Protein AF-A0A376BBV7-F1 (afdb_monomer_lite)

Radius of gyration: 50.07 Å; chains: 1; bounding box: 106×71×135 Å

InterPro domains:
  IPR001202 WW domain [PF00397] (41-70)
  IPR001202 WW domain [PS01159] (4-28)
  IPR001202 WW domain [PS01159] (45-70)
  IPR001202 WW domain [PS50020] (1-30)
  IPR001202 WW domain [PS50020] (39-72)
  IPR001202 WW domain [SM00456] (1-30)
  IPR001202 WW domain [SM00456] (40-72)
  IPR001202 WW domain [cd00201] (4-30)
  IPR001202 WW domain [cd00201] (44-70)
  IPR002713 FF domain [PF01846] (122-173)
  IPR002713 FF domain [PF01846] (193-247)
  IPR002713 FF domain [PS51676] (189-250)
  IPR002713 FF domain [SM00441] (120-176)
  IPR002713 FF domain [SM00441] (189-250)
  IPR036020 WW domain superfamily [SSF51045] (4-30)
  IPR036020 WW domain superfamily [SSF51045] (38-71)
  IPR036517 FF domain superfamily [G3DSA:1.10.10.440] (120-176)
  IPR036517 FF domain superfamily [G3DSA:1.10.10.440] (177-263)
  IPR036517 FF domain superfamily [SSF81698] (122-175)
  IPR036517 FF domain superfamily [SSF81698] (184-254)

Sequence (350 aa):
MSVWKTATDGKRPYYYRTDTGETTWIKPVDLYLTEEEKLLLKHGWRIFTTKEGKVYYSNSKTNKSSWTIPNLDIATGHTRIEKKSQPIKATLDTNLQLKTNIQEFKNNSKLLNLEKNKSIDEAERLFMEMLKENDVDSTWSFKKIITDLSCSDPRYWVVDDDPLWKKAIFEKYLNTRTEDQLLEEHNAISKFKPAFIAMLESYGDNDKKKIKYYSSWRTVKRLIANEPIYKHSVVSEKIKRETFNEYIATLKSNHDTEMENKRERAIKELTNYLSKIIKDKGILDWKILESQYLFENNQRYLQNKNFSNLTKLDVLTLYLNLIEDENHSKLQKLNELKKKNFTQIGRAHV

Structure (mmCIF, N/CA/C/O backbone):
data_AF-A0A376BBV7-F1
#
_entry.id   AF-A0A376BBV7-F1
#
loop_
_atom_site.group_PDB
_atom_site.id
_atom_site.type_symbol
_atom_site.label_atom_id
_atom_site.label_alt_id
_atom_site.label_comp_id
_atom_site.label_asym_id
_atom_site.label_entity_id
_atom_site.label_seq_id
_atom_site.pdbx_PDB_ins_code
_atom_site.Cartn_x
_atom_site.Cartn_y
_atom_site.Cartn_z
_atom_site.occupancy
_atom_site.B_iso_or_equiv
_atom_site.auth_seq_id
_atom_site.auth_comp_id
_atom_site.auth_asym_id
_atom_site.auth_atom_id
_atom_site.pdbx_PDB_model_num
ATOM 1 N N . MET A 1 1 ? 52.848 -35.551 -61.092 1.00 45.72 1 MET A N 1
ATOM 2 C CA . MET A 1 1 ? 51.662 -35.873 -60.268 1.00 45.72 1 MET A CA 1
ATOM 3 C C . MET A 1 1 ? 52.176 -36.415 -58.946 1.00 45.72 1 MET A C 1
ATOM 5 O O . MET A 1 1 ? 52.967 -37.347 -58.987 1.00 45.72 1 MET A O 1
ATOM 9 N N . SER A 1 2 ? 51.846 -35.785 -57.813 1.00 53.72 2 SER A N 1
ATOM 10 C CA . SER A 1 2 ? 52.363 -36.207 -56.501 1.00 53.72 2 SER A CA 1
ATOM 11 C C . SER A 1 2 ? 51.860 -37.608 -56.150 1.00 53.72 2 SER A C 1
ATOM 13 O O . SER A 1 2 ? 50.657 -37.855 -56.133 1.00 53.72 2 SER A O 1
ATOM 15 N N . VAL A 1 3 ? 52.801 -38.519 -55.903 1.00 68.69 3 VAL A N 1
ATOM 16 C CA . VAL A 1 3 ? 52.555 -39.963 -55.740 1.00 68.69 3 VAL A CA 1
ATOM 17 C C . VAL A 1 3 ? 52.174 -40.333 -54.296 1.00 68.69 3 VAL A C 1
ATOM 19 O O . VAL A 1 3 ? 51.611 -41.398 -54.037 1.00 68.69 3 VAL A O 1
ATOM 22 N N . TRP A 1 4 ? 52.420 -39.421 -53.353 1.00 69.38 4 TRP A N 1
ATOM 23 C CA . TRP A 1 4 ? 52.099 -39.556 -51.935 1.00 69.38 4 TRP A CA 1
ATOM 24 C C . TRP A 1 4 ? 50.757 -38.901 -51.591 1.00 69.38 4 TRP A C 1
ATOM 26 O O . TRP A 1 4 ? 50.478 -37.784 -52.029 1.00 69.38 4 TRP A O 1
ATOM 36 N N . LYS A 1 5 ? 49.945 -39.568 -50.766 1.00 72.12 5 LYS A N 1
ATOM 37 C CA . LYS A 1 5 ? 48.656 -39.071 -50.258 1.00 72.12 5 LYS A CA 1
ATOM 38 C C . LYS A 1 5 ? 48.633 -39.057 -48.733 1.00 72.12 5 LYS A C 1
ATOM 40 O O . LYS A 1 5 ? 49.345 -39.823 -48.086 1.00 72.12 5 LYS A O 1
ATOM 45 N N . THR A 1 6 ? 47.816 -38.173 -48.164 1.00 76.12 6 THR A N 1
ATOM 46 C CA . THR A 1 6 ? 47.606 -38.077 -46.716 1.00 76.12 6 THR A CA 1
ATOM 47 C C . THR A 1 6 ? 46.388 -38.910 -46.312 1.00 76.12 6 THR A C 1
ATOM 49 O O . THR A 1 6 ? 45.343 -38.855 -46.959 1.00 76.12 6 THR A O 1
ATOM 52 N N . ALA A 1 7 ? 46.521 -39.699 -45.251 1.00 73.94 7 ALA A N 1
ATOM 53 C CA . ALA A 1 7 ? 45.422 -40.391 -44.586 1.00 73.94 7 ALA A CA 1
ATOM 54 C C . ALA A 1 7 ? 45.561 -40.207 -43.073 1.00 73.94 7 ALA A C 1
ATOM 56 O O . ALA A 1 7 ? 46.646 -39.923 -42.565 1.00 73.94 7 ALA A O 1
ATOM 57 N N . THR A 1 8 ? 44.461 -40.317 -42.336 1.00 72.69 8 THR A N 1
ATOM 58 C CA . THR A 1 8 ? 44.478 -40.174 -40.878 1.00 72.69 8 THR A CA 1
ATOM 59 C C . THR A 1 8 ? 44.126 -41.513 -40.253 1.00 72.69 8 THR A C 1
ATOM 61 O O . THR A 1 8 ? 43.132 -42.130 -40.627 1.00 72.69 8 THR A O 1
ATOM 64 N N . ASP A 1 9 ? 44.960 -41.980 -39.324 1.00 60.78 9 ASP A N 1
ATOM 65 C CA . ASP A 1 9 ? 44.625 -43.113 -38.465 1.00 60.78 9 ASP A CA 1
ATOM 66 C C . ASP A 1 9 ? 44.367 -42.553 -37.062 1.00 60.78 9 ASP A C 1
ATOM 68 O O . ASP A 1 9 ? 45.277 -42.118 -36.342 1.00 60.78 9 ASP A O 1
ATOM 72 N N . GLY A 1 10 ? 43.084 -42.379 -36.739 1.00 70.81 10 GLY A N 1
ATOM 73 C CA . GLY A 1 10 ? 42.624 -41.713 -35.520 1.00 70.81 10 GLY A CA 1
ATOM 74 C C . GLY A 1 10 ? 43.071 -40.248 -35.415 1.00 70.81 10 GLY A C 1
ATOM 75 O O . GLY A 1 10 ? 42.456 -39.356 -35.996 1.00 70.81 10 GLY A O 1
ATOM 76 N N . LYS A 1 11 ? 44.125 -39.980 -34.631 1.00 60.66 11 LYS A N 1
ATOM 77 C CA . LYS A 1 11 ? 44.626 -38.621 -34.324 1.00 60.66 11 LYS A CA 1
ATOM 78 C C . LYS A 1 11 ? 45.961 -38.271 -34.987 1.00 60.66 11 LYS A C 1
ATOM 80 O O . LYS A 1 11 ? 46.406 -37.131 -34.850 1.00 60.66 11 LYS A O 1
ATOM 85 N N . ARG A 1 12 ? 46.623 -39.209 -35.677 1.00 64.12 12 ARG A N 1
ATOM 86 C CA . ARG A 1 12 ? 47.931 -38.963 -36.303 1.00 64.12 12 ARG A CA 1
ATOM 87 C C . ARG A 1 12 ? 47.845 -39.166 -37.819 1.00 64.12 12 ARG A C 1
ATOM 89 O O . ARG A 1 12 ? 47.452 -40.246 -38.255 1.00 64.12 12 ARG A O 1
ATOM 96 N N . PRO A 1 13 ? 48.191 -38.153 -38.633 1.00 73.81 13 PRO A N 1
ATOM 97 C CA . PRO A 1 13 ? 48.241 -38.326 -40.076 1.00 73.81 13 PRO A CA 1
ATOM 98 C C . PRO A 1 13 ? 49.430 -39.214 -40.457 1.00 73.81 13 PRO A C 1
ATOM 100 O O . PRO A 1 13 ? 50.539 -39.026 -39.946 1.00 73.81 13 PRO A O 1
ATOM 103 N N . TYR A 1 14 ? 49.195 -40.158 -41.362 1.00 76.31 14 TYR A N 1
ATOM 104 C CA . TYR A 1 14 ? 50.226 -40.919 -42.055 1.00 76.31 14 TYR A CA 1
ATOM 105 C C . TYR A 1 14 ? 50.159 -40.642 -43.555 1.00 76.31 14 TYR A C 1
ATOM 107 O O . TYR A 1 14 ? 49.136 -40.232 -44.109 1.00 76.31 14 TYR A O 1
ATOM 115 N N . TYR A 1 15 ? 51.291 -40.831 -44.209 1.00 79.75 15 TYR A N 1
ATOM 116 C CA . TYR A 1 15 ? 51.478 -40.552 -45.618 1.00 79.75 15 TYR A CA 1
ATOM 117 C C . TYR A 1 15 ? 51.759 -41.866 -46.312 1.00 79.75 15 TYR A C 1
ATOM 119 O O . TYR A 1 15 ? 52.640 -42.606 -45.885 1.00 79.75 15 TYR A O 1
ATOM 127 N N . TYR A 1 16 ? 51.015 -42.179 -47.361 1.00 78.06 16 TYR A N 1
ATOM 128 C CA . TYR A 1 16 ? 51.203 -43.426 -48.090 1.00 78.06 16 TYR A CA 1
ATOM 129 C C . TYR A 1 16 ? 51.442 -43.157 -49.566 1.00 78.06 16 TYR A C 1
ATOM 131 O O . TYR A 1 16 ? 50.912 -42.198 -50.141 1.00 78.06 16 TYR A O 1
ATOM 139 N N . ARG A 1 17 ? 52.288 -43.987 -50.164 1.00 79.38 17 ARG A N 1
ATOM 140 C CA . ARG A 1 17 ? 52.650 -43.917 -51.570 1.00 79.38 17 ARG A CA 1
ATOM 141 C C . ARG A 1 17 ? 51.685 -44.773 -52.378 1.00 79.38 17 ARG A C 1
ATOM 143 O O . ARG A 1 17 ? 51.428 -45.923 -52.037 1.00 79.38 17 ARG A O 1
ATOM 150 N N . THR A 1 18 ? 51.109 -44.196 -53.426 1.00 71.81 18 THR A N 1
ATOM 151 C CA . THR A 1 18 ? 50.057 -44.854 -54.223 1.00 71.81 18 THR A CA 1
ATOM 152 C C . THR A 1 18 ? 50.581 -45.845 -55.263 1.00 71.81 18 THR A C 1
ATOM 154 O O . THR A 1 18 ? 49.802 -46.650 -55.760 1.00 71.81 18 THR A O 1
ATOM 157 N N . ASP A 1 19 ? 51.876 -45.814 -55.575 1.00 71.50 19 ASP A N 1
ATOM 158 C CA . ASP A 1 19 ? 52.557 -46.702 -56.527 1.00 71.50 19 ASP A CA 1
ATOM 159 C C . ASP A 1 19 ? 53.213 -47.916 -55.846 1.00 71.50 19 ASP A C 1
ATOM 161 O O . ASP A 1 19 ? 53.120 -49.023 -56.367 1.00 71.50 19 ASP A O 1
ATOM 165 N N . THR A 1 20 ? 53.855 -47.729 -54.687 1.00 74.25 20 THR A N 1
ATOM 166 C CA . THR A 1 20 ? 54.593 -48.788 -53.970 1.00 74.25 20 THR A CA 1
ATOM 167 C C . THR A 1 20 ? 53.867 -49.322 -52.735 1.00 74.25 20 THR A C 1
ATOM 169 O O . THR A 1 20 ? 54.276 -50.341 -52.186 1.00 74.25 20 THR A O 1
ATOM 172 N N . GLY A 1 21 ? 52.799 -48.658 -52.274 1.00 71.69 21 GLY A N 1
ATOM 173 C CA . GLY A 1 21 ? 52.077 -49.031 -51.050 1.00 71.69 21 GLY A CA 1
ATOM 174 C C . GLY A 1 21 ? 52.838 -48.735 -49.750 1.00 71.69 21 GLY A C 1
ATOM 175 O O . GLY A 1 21 ? 52.397 -49.132 -48.675 1.00 71.69 21 GLY A O 1
ATOM 176 N N . GLU A 1 22 ? 53.973 -48.036 -49.820 1.00 75.38 22 GLU A N 1
ATOM 177 C CA . GLU A 1 22 ? 54.787 -47.697 -48.652 1.00 75.38 22 GLU A CA 1
ATOM 178 C C . GLU A 1 22 ? 54.102 -46.639 -47.779 1.00 75.38 22 GLU A C 1
ATOM 180 O O . GLU A 1 22 ? 53.636 -45.612 -48.274 1.00 75.38 22 GLU A O 1
ATOM 185 N N . THR A 1 23 ? 54.082 -46.852 -46.461 1.00 75.69 23 THR A N 1
ATOM 186 C CA . THR A 1 23 ? 53.495 -45.918 -45.488 1.00 75.69 23 THR A CA 1
ATOM 187 C C . THR A 1 23 ? 54.574 -45.295 -44.610 1.00 75.69 23 THR A C 1
ATOM 189 O O . THR A 1 23 ? 55.389 -46.004 -44.021 1.00 75.69 23 THR A O 1
ATOM 192 N N . THR A 1 24 ? 54.559 -43.975 -44.461 1.00 68.75 24 THR A N 1
ATOM 193 C CA . THR A 1 24 ? 55.481 -43.224 -43.607 1.00 68.75 24 THR A CA 1
ATOM 194 C C . THR A 1 24 ? 54.726 -42.257 -42.700 1.00 68.75 24 THR A C 1
ATOM 196 O O . THR A 1 24 ? 53.737 -41.632 -43.074 1.00 68.75 24 THR A O 1
ATOM 199 N N . TRP A 1 25 ? 55.204 -42.111 -41.466 1.00 66.62 25 TRP A N 1
ATOM 200 C CA . TRP A 1 25 ? 54.620 -41.197 -40.473 1.00 66.62 25 TRP A CA 1
ATOM 201 C C . TRP A 1 25 ? 55.235 -39.788 -40.512 1.00 66.62 25 TRP A C 1
ATOM 203 O O . TRP A 1 25 ? 54.914 -38.940 -39.680 1.00 66.62 25 TRP A O 1
ATOM 213 N N . ILE A 1 26 ? 56.148 -39.543 -41.454 1.00 59.69 26 ILE A N 1
ATOM 214 C CA . ILE A 1 26 ? 56.875 -38.285 -41.654 1.00 59.69 26 ILE A CA 1
ATOM 215 C C . ILE A 1 26 ? 56.451 -37.752 -43.019 1.00 59.69 26 ILE A C 1
ATOM 217 O O . ILE A 1 26 ? 56.515 -38.507 -43.982 1.00 59.69 26 ILE A O 1
ATOM 221 N N . LYS A 1 27 ? 56.019 -36.484 -43.104 1.00 65.69 27 LYS A N 1
ATOM 222 C CA . LYS A 1 27 ? 55.533 -35.888 -44.361 1.00 65.69 27 LYS A CA 1
ATOM 223 C C . LYS A 1 27 ? 56.630 -35.995 -45.438 1.00 65.69 27 LYS A C 1
ATOM 225 O O . LYS A 1 27 ? 57.680 -35.373 -45.271 1.00 65.69 27 LYS A O 1
ATOM 230 N N . PRO A 1 28 ? 56.421 -36.785 -46.505 1.00 63.19 28 PRO A N 1
ATOM 231 C CA . PRO A 1 28 ? 57.424 -37.013 -47.532 1.00 63.19 28 PRO A CA 1
ATOM 232 C C . PRO A 1 28 ? 57.604 -35.772 -48.404 1.00 63.19 28 PRO A C 1
ATOM 234 O O . PRO A 1 28 ? 56.694 -34.953 -48.554 1.00 63.19 28 PRO A O 1
ATOM 237 N N . VAL A 1 29 ? 58.801 -35.647 -48.983 1.00 56.50 29 VAL A N 1
ATOM 238 C CA . VAL A 1 29 ? 59.275 -34.410 -49.619 1.00 56.50 29 VAL A CA 1
ATOM 239 C C . VAL A 1 29 ? 58.388 -33.967 -50.795 1.00 56.50 29 VAL A C 1
ATOM 241 O O . VAL A 1 29 ? 58.201 -32.775 -51.012 1.00 56.50 29 VAL A O 1
ATOM 244 N N . ASP A 1 30 ? 57.750 -34.916 -51.481 1.00 58.72 30 ASP A N 1
ATOM 245 C CA . ASP A 1 30 ? 56.884 -34.675 -52.647 1.00 58.72 30 ASP A CA 1
ATOM 246 C C . ASP A 1 30 ? 55.481 -34.128 -52.309 1.00 58.72 30 ASP A C 1
ATOM 248 O O . ASP A 1 30 ? 54.704 -33.795 -53.211 1.00 58.72 30 ASP A O 1
ATOM 252 N N . LEU A 1 31 ? 55.138 -34.050 -51.016 1.00 56.41 31 LEU A N 1
ATOM 253 C CA . LEU A 1 31 ? 53.939 -33.375 -50.501 1.00 56.41 31 LEU A CA 1
ATOM 254 C C . LEU A 1 31 ? 54.223 -31.944 -50.020 1.00 56.41 31 LEU A C 1
ATOM 256 O O . LEU A 1 31 ? 53.297 -31.259 -49.570 1.00 56.41 31 LEU A O 1
ATOM 260 N N . TYR A 1 32 ? 55.478 -31.488 -50.086 1.00 56.75 32 TYR A N 1
ATOM 261 C CA . TYR A 1 32 ? 55.796 -30.070 -49.962 1.00 56.75 32 TYR A CA 1
ATOM 262 C C . TYR A 1 32 ? 55.521 -29.391 -51.307 1.00 56.75 32 TYR A C 1
ATOM 264 O O . TYR A 1 32 ? 56.352 -29.404 -52.218 1.00 56.75 32 TYR A O 1
ATOM 272 N N . LEU A 1 33 ? 54.296 -28.892 -51.472 1.00 53.06 33 LEU A N 1
ATOM 273 C CA . LEU A 1 33 ? 53.805 -28.387 -52.755 1.00 53.06 33 LEU A CA 1
ATOM 274 C C . LEU A 1 33 ? 54.144 -26.899 -52.969 1.00 53.06 33 LEU A C 1
ATOM 276 O O . LEU A 1 33 ? 54.027 -26.409 -54.089 1.00 53.06 33 LEU A O 1
ATOM 280 N N . THR A 1 34 ? 54.603 -26.190 -51.935 1.00 58.03 34 THR A N 1
ATOM 281 C CA . THR A 1 34 ? 54.867 -24.742 -51.970 1.00 58.03 34 THR A CA 1
ATOM 282 C C . THR A 1 34 ? 56.355 -24.441 -52.187 1.00 58.03 34 THR A C 1
ATOM 284 O O . THR A 1 34 ? 57.222 -25.056 -51.561 1.00 58.03 34 THR A O 1
ATOM 287 N N . GLU A 1 35 ? 56.682 -23.470 -53.050 1.00 56.09 35 GLU A N 1
ATOM 288 C CA . GLU A 1 35 ? 58.071 -23.033 -53.320 1.00 56.09 35 GLU A CA 1
ATOM 289 C C . GLU A 1 35 ? 58.826 -22.633 -52.038 1.00 56.09 35 GLU A C 1
ATOM 291 O O . GLU A 1 35 ? 60.023 -22.883 -51.892 1.00 56.09 35 GLU A O 1
ATOM 296 N N . GLU A 1 36 ? 58.091 -22.116 -51.061 1.00 59.06 36 GLU A N 1
ATOM 297 C CA . GLU A 1 36 ? 58.560 -21.713 -49.736 1.00 59.06 36 GLU A CA 1
ATOM 298 C C . GLU A 1 36 ? 59.082 -22.893 -48.896 1.00 59.06 36 GLU A C 1
ATOM 300 O O . GLU A 1 36 ? 60.110 -22.782 -48.225 1.00 59.06 36 GLU A O 1
ATOM 305 N N . GLU A 1 37 ? 58.434 -24.061 -48.967 1.00 64.25 37 GLU A N 1
ATOM 306 C CA . GLU A 1 37 ? 58.842 -25.261 -48.222 1.00 64.25 37 GLU A CA 1
ATOM 307 C C . GLU A 1 37 ? 60.143 -25.857 -48.798 1.00 64.25 37 GLU A C 1
ATOM 309 O O . GLU A 1 37 ? 60.996 -26.345 -48.048 1.00 64.25 37 GLU A O 1
ATOM 314 N N . LYS A 1 38 ? 60.363 -25.722 -50.117 1.00 61.66 38 LYS A N 1
ATOM 315 C CA . LYS A 1 38 ? 61.644 -26.061 -50.769 1.00 61.66 38 LYS A CA 1
ATOM 316 C C . LYS A 1 38 ? 62.770 -25.120 -50.333 1.00 61.66 38 LYS A C 1
ATOM 318 O O . LYS A 1 38 ? 63.898 -25.563 -50.103 1.00 61.66 38 LYS A O 1
ATOM 323 N N . LEU A 1 39 ? 62.470 -23.830 -50.194 1.00 64.88 39 LEU A N 1
ATOM 324 C CA . LEU A 1 39 ? 63.414 -22.812 -49.729 1.00 64.88 39 LEU A CA 1
ATOM 325 C C . LEU A 1 39 ? 63.816 -23.016 -48.264 1.00 64.88 39 LEU A C 1
ATOM 327 O O . LEU A 1 39 ? 65.005 -22.970 -47.942 1.00 64.88 39 LEU A O 1
ATOM 331 N N . LEU A 1 40 ? 62.865 -23.345 -47.392 1.00 68.12 40 LEU A N 1
ATOM 332 C CA . LEU A 1 40 ? 63.141 -23.713 -45.999 1.00 68.12 40 LEU A CA 1
ATOM 333 C C . LEU A 1 40 ? 64.121 -24.890 -45.913 1.00 68.12 40 LEU A C 1
ATOM 335 O O . LEU A 1 40 ? 65.117 -24.811 -45.185 1.00 68.12 40 LEU A O 1
ATOM 339 N N . LEU A 1 41 ? 63.910 -25.930 -46.724 1.00 66.75 41 LEU A N 1
ATOM 340 C CA . LEU A 1 41 ? 64.801 -27.088 -46.773 1.00 66.75 41 LEU A CA 1
ATOM 341 C C . LEU A 1 41 ? 66.208 -26.713 -47.277 1.00 66.75 41 LEU A C 1
ATOM 343 O O . LEU A 1 41 ? 67.203 -27.155 -46.696 1.00 66.75 41 LEU A O 1
ATOM 347 N N . LYS A 1 42 ? 66.309 -25.831 -48.285 1.00 68.69 42 LYS A N 1
ATOM 348 C CA . LYS A 1 42 ? 67.586 -25.287 -48.794 1.00 68.69 42 LYS A CA 1
ATOM 349 C C . LYS A 1 42 ? 68.378 -24.558 -47.701 1.00 68.69 42 LYS A C 1
ATOM 351 O O . LYS A 1 42 ? 69.596 -24.722 -47.597 1.00 68.69 42 LYS A O 1
ATOM 356 N N . HIS A 1 43 ? 67.691 -23.809 -46.840 1.00 67.44 43 HIS A N 1
ATOM 357 C CA . HIS A 1 43 ? 68.293 -23.098 -45.708 1.00 67.44 43 HIS A CA 1
ATOM 358 C C . HIS A 1 43 ? 68.439 -23.953 -44.432 1.00 67.44 43 HIS A C 1
ATOM 360 O O . HIS A 1 43 ? 68.873 -23.447 -43.395 1.00 67.44 43 HIS A O 1
ATOM 366 N N . GLY A 1 44 ? 68.161 -25.261 -44.504 1.00 71.19 44 GLY A N 1
ATOM 367 C CA . GLY A 1 44 ? 68.369 -26.210 -43.406 1.00 71.19 44 GLY A CA 1
ATOM 368 C C . GLY A 1 44 ? 67.283 -26.194 -42.327 1.00 71.19 44 GLY A C 1
ATOM 369 O O . GLY A 1 44 ? 67.500 -26.738 -41.242 1.00 71.19 44 GLY A O 1
ATOM 370 N N . TRP A 1 45 ? 66.130 -25.587 -42.610 1.00 76.25 45 TRP A N 1
ATOM 371 C CA . TRP A 1 45 ? 64.957 -25.599 -41.742 1.00 76.25 45 TRP A CA 1
ATOM 372 C C . TRP A 1 45 ? 64.075 -26.810 -42.036 1.00 76.25 45 TRP A C 1
ATOM 374 O O . TRP A 1 45 ? 63.810 -27.152 -43.186 1.00 76.25 45 TRP A O 1
ATOM 384 N N . ARG A 1 46 ? 63.611 -27.459 -40.970 1.00 72.94 46 ARG A N 1
ATOM 385 C CA . ARG A 1 46 ? 62.708 -28.610 -41.007 1.00 72.94 46 ARG A CA 1
ATOM 386 C C . ARG A 1 46 ? 61.447 -28.301 -40.224 1.00 72.94 46 ARG A C 1
ATOM 388 O O . ARG A 1 46 ? 61.490 -27.605 -39.212 1.00 72.94 46 ARG A O 1
ATOM 395 N N . ILE A 1 47 ? 60.336 -28.842 -40.695 1.00 72.69 47 ILE A N 1
ATOM 396 C CA . ILE A 1 47 ? 59.013 -28.621 -40.124 1.00 72.69 47 ILE A CA 1
ATOM 397 C C . ILE A 1 47 ? 58.667 -29.823 -39.248 1.00 72.69 47 ILE A C 1
ATOM 399 O O . ILE A 1 47 ? 58.694 -30.960 -39.716 1.00 72.69 47 ILE A O 1
ATOM 403 N N . PHE A 1 48 ? 58.337 -29.571 -37.987 1.00 68.38 48 PHE A N 1
ATOM 404 C CA . PHE A 1 48 ? 57.939 -30.585 -37.019 1.00 68.38 48 PHE A CA 1
ATOM 405 C C . PHE A 1 48 ? 56.561 -30.256 -36.455 1.00 68.38 48 PHE A C 1
ATOM 407 O O . PHE A 1 48 ? 56.210 -29.094 -36.277 1.00 68.38 48 PHE A O 1
ATOM 414 N N . THR A 1 49 ? 55.775 -31.282 -36.145 1.00 66.44 49 THR A N 1
ATOM 415 C CA . THR A 1 49 ? 54.447 -31.124 -35.541 1.00 66.44 49 THR A CA 1
ATOM 416 C C . THR A 1 49 ? 54.462 -31.736 -34.147 1.00 66.44 49 THR A C 1
ATOM 418 O O . THR A 1 49 ? 54.868 -32.887 -33.976 1.00 66.44 49 THR A O 1
ATOM 421 N N . THR A 1 50 ? 54.050 -30.973 -33.135 1.00 69.50 50 THR A N 1
ATOM 422 C CA . THR A 1 50 ? 53.944 -31.468 -31.757 1.00 69.50 50 THR A CA 1
ATOM 423 C C . THR A 1 50 ? 52.724 -32.368 -31.566 1.00 69.50 50 THR A C 1
ATOM 425 O O . THR A 1 50 ? 51.818 -32.414 -32.397 1.00 69.50 50 THR A O 1
ATOM 428 N N . LYS A 1 51 ? 52.667 -33.062 -30.420 1.00 55.38 51 LYS A N 1
ATOM 429 C CA . LYS A 1 51 ? 51.532 -33.915 -30.019 1.00 55.38 51 LYS A CA 1
ATOM 430 C C . LYS A 1 51 ? 50.190 -33.159 -29.933 1.00 55.38 51 LYS A C 1
ATOM 432 O O . LYS A 1 51 ? 49.148 -33.798 -29.969 1.00 55.38 51 LYS A O 1
ATOM 437 N N . GLU A 1 52 ? 50.218 -31.825 -29.856 1.00 50.41 52 GLU A N 1
ATOM 438 C CA . GLU A 1 52 ? 49.038 -30.942 -29.845 1.00 50.41 52 GLU A CA 1
ATOM 439 C C . GLU A 1 52 ? 48.637 -30.424 -31.241 1.00 50.41 52 GLU A C 1
ATOM 441 O O . GLU A 1 52 ? 47.749 -29.584 -31.352 1.00 50.41 52 GLU A O 1
ATOM 446 N N . GLY A 1 53 ? 49.303 -30.865 -32.314 1.00 57.97 53 GLY A N 1
ATOM 447 C CA . GLY A 1 53 ? 49.017 -30.411 -33.681 1.00 57.97 53 GLY A CA 1
ATOM 448 C C . GLY A 1 53 ? 49.616 -29.047 -34.045 1.00 57.97 53 GLY A C 1
ATOM 449 O O . GLY A 1 53 ? 49.387 -28.559 -35.149 1.00 57.97 53 GLY A O 1
ATOM 450 N N . LYS A 1 54 ? 50.414 -28.431 -33.161 1.00 60.91 54 LYS A N 1
ATOM 451 C CA . LYS A 1 54 ? 51.117 -27.171 -33.449 1.00 60.91 54 LYS A CA 1
ATOM 452 C C . LYS A 1 54 ? 52.401 -27.448 -34.226 1.00 60.91 54 LYS A C 1
ATOM 454 O O . LYS A 1 54 ? 53.189 -28.320 -33.854 1.00 60.91 54 LYS A O 1
ATOM 459 N N . VAL A 1 55 ? 52.611 -26.697 -35.299 1.00 68.50 55 VAL A N 1
ATOM 460 C CA . VAL A 1 55 ? 53.780 -26.825 -36.171 1.00 68.50 55 VAL A CA 1
ATOM 461 C C . VAL A 1 55 ? 54.879 -25.873 -35.700 1.00 68.50 55 VAL A C 1
ATOM 463 O O . VAL A 1 55 ? 54.606 -24.712 -35.411 1.00 68.50 55 VAL A O 1
ATOM 466 N N . TYR A 1 56 ? 56.116 -26.358 -35.619 1.00 72.19 56 TYR A N 1
ATOM 467 C CA . TYR A 1 56 ? 57.300 -25.550 -35.345 1.00 72.19 56 TYR A CA 1
ATOM 468 C C . TYR A 1 56 ? 58.409 -25.856 -36.349 1.00 72.19 56 TYR A C 1
ATOM 470 O O . TYR A 1 56 ? 58.554 -26.976 -36.844 1.00 72.19 56 TYR A O 1
ATOM 478 N N . TYR A 1 57 ? 59.206 -24.840 -36.643 1.00 78.44 57 TYR A N 1
ATOM 479 C CA . TYR A 1 57 ? 60.315 -24.883 -37.582 1.00 78.44 57 TYR A CA 1
ATOM 480 C C . TYR A 1 57 ? 61.606 -25.015 -36.783 1.00 78.44 57 TYR A C 1
ATOM 482 O O . TYR A 1 57 ? 61.881 -24.206 -35.899 1.00 78.44 57 TYR A O 1
ATOM 490 N N . SER A 1 58 ? 62.417 -26.027 -37.066 1.00 75.31 58 SER A N 1
ATOM 491 C CA . SER A 1 58 ? 63.716 -26.214 -36.420 1.00 75.31 58 SER A CA 1
ATOM 492 C C . SER A 1 58 ? 64.821 -26.251 -37.463 1.00 75.31 58 SER A C 1
ATOM 494 O O . SER A 1 58 ? 64.753 -26.996 -38.440 1.00 75.31 58 SER A O 1
ATOM 496 N N . ASN A 1 59 ? 65.838 -25.418 -37.265 1.00 78.94 59 ASN A N 1
ATOM 497 C CA . ASN A 1 59 ? 67.009 -25.369 -38.121 1.00 78.94 59 ASN A CA 1
ATOM 498 C C . ASN A 1 59 ? 68.066 -26.341 -37.605 1.00 78.94 59 ASN A C 1
ATOM 500 O O . ASN A 1 59 ? 68.645 -26.122 -36.540 1.00 78.94 59 ASN A O 1
ATOM 504 N N . SER A 1 60 ? 68.368 -27.380 -38.381 1.00 69.38 60 SER A N 1
ATOM 505 C CA . SER A 1 60 ? 69.371 -28.376 -37.986 1.00 69.38 60 SER A CA 1
ATOM 506 C C . SER A 1 60 ? 70.809 -27.845 -38.038 1.00 69.38 60 SER A C 1
ATOM 508 O O . SER A 1 60 ? 71.689 -28.451 -37.441 1.00 69.38 60 SER A O 1
ATOM 510 N N . LYS A 1 61 ? 71.069 -26.723 -38.726 1.00 68.38 61 LYS A N 1
ATOM 511 C CA . LYS A 1 61 ? 72.401 -26.093 -38.788 1.00 68.38 61 LYS A CA 1
ATOM 512 C C . LYS A 1 61 ? 72.662 -25.147 -37.619 1.00 68.38 61 LYS A C 1
ATOM 514 O O . LYS A 1 61 ? 73.801 -25.015 -37.194 1.00 68.38 61 LYS A O 1
ATOM 519 N N . THR A 1 62 ? 71.629 -24.471 -37.113 1.00 71.44 62 THR A N 1
ATOM 520 C CA . THR A 1 62 ? 71.777 -23.473 -36.036 1.00 71.44 62 THR A CA 1
ATOM 521 C C . THR A 1 62 ? 71.222 -23.934 -34.688 1.00 71.44 62 THR A C 1
ATOM 523 O O . THR A 1 62 ? 71.337 -23.196 -33.715 1.00 71.44 62 THR A O 1
ATOM 526 N N . ASN A 1 63 ? 70.620 -25.131 -34.616 1.00 73.94 63 ASN A N 1
ATOM 527 C CA . ASN A 1 63 ? 69.902 -25.657 -33.445 1.00 73.94 63 ASN A CA 1
ATOM 528 C C . ASN A 1 63 ? 68.848 -24.687 -32.874 1.00 73.94 63 ASN A C 1
ATOM 530 O O . ASN A 1 63 ? 68.488 -24.757 -31.701 1.00 73.94 63 ASN A O 1
ATOM 534 N N . LYS A 1 64 ? 68.326 -23.777 -33.704 1.00 73.94 64 LYS A N 1
ATOM 535 C CA . LYS A 1 64 ? 67.258 -22.849 -33.321 1.00 73.94 64 LYS A CA 1
ATOM 536 C C . LYS A 1 64 ? 65.899 -23.446 -33.670 1.00 73.94 64 LYS A C 1
ATOM 538 O O . LYS A 1 64 ? 65.730 -24.034 -34.739 1.00 73.94 64 LYS A O 1
ATOM 543 N N . SER A 1 65 ? 64.933 -23.283 -32.772 1.00 78.31 65 SER A N 1
ATOM 544 C CA . SER A 1 65 ? 63.524 -23.606 -33.006 1.00 78.31 65 SER A CA 1
ATOM 545 C C . SER A 1 65 ? 62.699 -22.319 -33.020 1.00 78.31 65 SER A C 1
ATOM 547 O O . SER A 1 65 ? 62.977 -21.391 -32.265 1.00 78.31 65 SER A O 1
ATOM 549 N N . SER A 1 66 ? 61.726 -22.241 -33.922 1.00 72.50 66 SER A N 1
ATOM 550 C CA . SER A 1 66 ? 60.832 -21.098 -34.088 1.00 72.50 66 SER A CA 1
ATOM 551 C C . SER A 1 66 ? 59.407 -21.585 -34.311 1.00 72.50 66 SER A C 1
ATOM 553 O O . SER A 1 66 ? 59.174 -22.535 -35.058 1.00 72.50 66 SER A O 1
ATOM 555 N N . TRP A 1 67 ? 58.448 -20.918 -33.676 1.00 71.06 67 TRP A N 1
ATOM 556 C CA . TRP A 1 67 ? 57.015 -21.173 -33.861 1.00 71.06 67 TRP A CA 1
ATOM 557 C C . TRP A 1 67 ? 56.423 -20.391 -35.040 1.00 71.06 67 TRP A C 1
ATOM 559 O O . TRP A 1 67 ? 55.277 -20.606 -35.416 1.00 71.06 67 TRP A O 1
ATOM 569 N N . THR A 1 68 ? 57.215 -19.505 -35.643 1.00 61.88 68 THR A N 1
ATOM 570 C CA . THR A 1 68 ? 56.887 -18.741 -36.849 1.00 61.88 68 THR A CA 1
ATOM 571 C C . THR A 1 68 ? 57.853 -19.110 -37.971 1.00 61.88 68 THR A C 1
ATOM 573 O O . THR A 1 68 ? 59.018 -19.426 -37.699 1.00 61.88 68 THR A O 1
ATOM 576 N N . ILE A 1 69 ? 57.378 -19.082 -39.223 1.00 60.59 69 ILE A N 1
ATOM 577 C CA . ILE A 1 69 ? 58.221 -19.308 -40.406 1.00 60.59 69 ILE A CA 1
ATOM 578 C C . ILE A 1 69 ? 59.370 -18.288 -40.360 1.00 60.59 69 ILE A C 1
ATOM 580 O O . ILE A 1 69 ? 59.105 -17.084 -40.365 1.00 60.59 69 ILE A O 1
ATOM 584 N N . PRO A 1 70 ? 60.635 -18.733 -40.270 1.00 66.44 70 PRO A N 1
ATOM 585 C CA . PRO A 1 70 ? 61.779 -17.834 -40.293 1.00 66.44 70 PRO A CA 1
ATOM 586 C C . PRO A 1 70 ? 61.794 -17.088 -41.623 1.00 66.44 70 PRO A C 1
ATOM 588 O O . PRO A 1 70 ? 61.751 -17.725 -42.674 1.00 66.44 70 PRO A O 1
ATOM 591 N N . ASN A 1 71 ? 61.846 -15.755 -41.569 1.00 56.00 71 ASN A N 1
ATOM 592 C CA . ASN A 1 71 ? 61.955 -14.924 -42.761 1.00 56.00 71 ASN A CA 1
ATOM 593 C C . ASN A 1 71 ? 63.323 -15.189 -43.402 1.00 56.00 71 ASN A C 1
ATOM 595 O O . ASN A 1 71 ? 64.357 -14.732 -42.918 1.00 56.00 71 ASN A O 1
ATOM 599 N N . LEU A 1 72 ? 63.328 -16.053 -44.408 1.00 58.53 72 LEU A N 1
ATOM 600 C CA . LEU A 1 72 ? 64.478 -16.316 -45.249 1.00 58.53 72 LEU A CA 1
ATOM 601 C C . LEU A 1 72 ? 64.315 -15.369 -46.424 1.00 58.53 72 LEU A C 1
ATOM 603 O O . LEU A 1 72 ? 63.329 -15.493 -47.143 1.00 58.53 72 LEU A O 1
ATOM 607 N N . ASP A 1 73 ? 65.234 -14.417 -46.580 1.00 50.56 73 ASP A N 1
ATOM 608 C CA . ASP A 1 73 ? 65.198 -13.447 -47.671 1.00 50.56 73 ASP A CA 1
ATOM 609 C C . ASP A 1 73 ? 65.267 -14.183 -49.013 1.00 50.56 73 ASP A C 1
ATOM 611 O O . ASP A 1 73 ? 66.333 -14.516 -49.536 1.00 50.56 73 ASP A O 1
ATOM 615 N N . ILE A 1 74 ? 64.098 -14.475 -49.571 1.00 43.38 74 ILE A N 1
ATOM 616 C CA . ILE A 1 74 ? 63.961 -14.911 -50.945 1.00 43.38 74 ILE A CA 1
ATOM 617 C C . ILE A 1 74 ? 64.042 -13.625 -51.752 1.00 43.38 74 ILE A C 1
ATOM 619 O O . ILE A 1 74 ? 63.157 -12.772 -51.689 1.00 43.38 74 ILE A O 1
ATOM 623 N N . ALA A 1 75 ? 65.124 -13.473 -52.507 1.00 42.62 75 ALA A N 1
ATOM 624 C CA . ALA A 1 75 ? 65.240 -12.454 -53.535 1.00 42.62 75 ALA A CA 1
ATOM 625 C C . ALA A 1 75 ? 64.255 -12.746 -54.687 1.00 42.62 75 ALA A C 1
ATOM 627 O O . ALA A 1 75 ? 64.663 -13.099 -55.785 1.00 42.62 75 ALA A O 1
ATOM 628 N N . THR A 1 76 ? 62.954 -12.610 -54.427 1.00 36.50 76 THR A N 1
ATOM 629 C CA . THR A 1 76 ? 61.877 -12.459 -55.412 1.00 36.50 76 THR A CA 1
ATOM 630 C C . THR A 1 76 ? 60.826 -11.514 -54.826 1.00 36.50 76 THR A C 1
ATOM 632 O O . THR A 1 76 ? 59.835 -11.922 -54.233 1.00 36.50 76 THR A O 1
ATOM 635 N N . GLY A 1 77 ? 61.128 -10.221 -54.942 1.00 44.12 77 GLY A N 1
ATOM 636 C CA . GLY A 1 77 ? 60.205 -9.096 -55.111 1.00 44.12 77 GLY A CA 1
ATOM 637 C C . GLY A 1 77 ? 58.779 -9.169 -54.563 1.00 44.12 77 GLY A C 1
ATOM 638 O O . GLY A 1 77 ? 57.863 -9.064 -55.362 1.00 44.12 77 GLY A O 1
ATOM 639 N N . HIS A 1 78 ? 58.583 -9.168 -53.241 1.00 33.16 78 HIS A N 1
ATOM 640 C CA . HIS A 1 78 ? 57.425 -8.507 -52.618 1.00 33.16 78 HIS A CA 1
ATOM 641 C C . HIS A 1 78 ? 57.812 -7.939 -51.245 1.00 33.16 78 HIS A C 1
ATOM 643 O O . HIS A 1 78 ? 57.871 -8.633 -50.235 1.00 33.16 78 HIS A O 1
ATOM 649 N N . THR A 1 79 ? 58.100 -6.640 -51.210 1.00 29.14 79 THR A N 1
ATOM 650 C CA . THR A 1 79 ? 58.385 -5.882 -49.989 1.00 29.14 79 THR A CA 1
ATOM 651 C C . THR A 1 79 ? 57.107 -5.652 -49.178 1.00 29.14 79 THR A C 1
ATOM 653 O O . THR A 1 79 ? 56.270 -4.838 -49.567 1.00 29.14 79 THR A O 1
ATOM 656 N N . ARG A 1 80 ? 56.990 -6.288 -48.007 1.00 33.59 80 ARG A N 1
ATOM 657 C CA . ARG A 1 80 ? 56.189 -5.783 -46.880 1.00 33.59 80 ARG A CA 1
ATOM 658 C C . ARG A 1 80 ? 57.156 -5.193 -45.857 1.00 33.59 80 ARG A C 1
ATOM 660 O O . ARG A 1 80 ? 57.812 -5.931 -45.133 1.00 33.59 80 ARG A O 1
ATOM 667 N N . ILE A 1 81 ? 57.259 -3.865 -45.821 1.00 33.38 81 ILE A N 1
ATOM 668 C CA . ILE A 1 81 ? 58.016 -3.137 -44.795 1.00 33.38 81 ILE A CA 1
ATOM 669 C C . ILE A 1 81 ? 57.008 -2.471 -43.855 1.00 33.38 81 ILE A C 1
ATOM 671 O O . ILE A 1 81 ? 56.397 -1.460 -44.197 1.00 33.38 81 ILE A O 1
ATOM 675 N N . GLU A 1 82 ? 56.849 -3.043 -42.661 1.00 28.80 82 GLU A N 1
ATOM 676 C CA . GLU A 1 82 ? 56.339 -2.337 -41.484 1.00 28.80 82 GLU A CA 1
ATOM 677 C C . GLU A 1 82 ? 57.516 -1.746 -40.691 1.00 28.80 82 GLU A C 1
ATOM 679 O O . GLU A 1 82 ? 58.585 -2.341 -40.565 1.00 28.80 82 GLU A O 1
ATOM 684 N N . LYS A 1 83 ? 57.299 -0.523 -40.204 1.00 32.84 83 LYS A N 1
ATOM 685 C CA . LYS A 1 83 ? 58.250 0.387 -39.551 1.00 32.84 83 LYS A CA 1
ATOM 686 C C . LYS A 1 83 ? 58.556 0.005 -38.095 1.00 32.84 83 LYS A C 1
ATOM 688 O O . LYS A 1 83 ? 57.659 -0.458 -37.397 1.00 32.84 83 LYS A O 1
ATOM 693 N N . LYS A 1 84 ? 59.745 0.406 -37.609 1.00 26.25 84 LYS A N 1
ATOM 694 C CA . LYS A 1 84 ? 60.010 1.088 -36.307 1.00 26.25 84 LYS A CA 1
ATOM 695 C C . LYS A 1 84 ? 61.492 1.545 -36.257 1.00 26.25 84 LYS A C 1
ATOM 697 O O . LYS A 1 84 ? 62.372 0.710 -36.391 1.00 26.25 84 LYS A O 1
ATOM 702 N N . SER A 1 85 ? 61.774 2.861 -36.360 1.00 30.30 85 SER A N 1
ATOM 703 C CA . SER A 1 85 ? 62.191 3.807 -35.277 1.00 30.30 85 SER A CA 1
ATOM 704 C C . SER A 1 85 ? 63.704 3.717 -34.937 1.00 30.30 85 SER A C 1
ATOM 706 O O . SER A 1 85 ? 64.143 2.616 -34.649 1.00 30.30 85 SER A O 1
ATOM 708 N N . GLN A 1 86 ? 64.587 4.733 -34.901 1.00 29.34 86 GLN A N 1
ATOM 709 C CA . GLN A 1 86 ? 64.559 6.204 -34.695 1.00 29.34 86 GLN A CA 1
ATOM 710 C C . GLN A 1 86 ? 65.869 6.854 -35.292 1.00 29.34 86 GLN A C 1
ATOM 712 O O . GLN A 1 86 ? 66.484 6.232 -36.152 1.00 29.34 86 GLN A O 1
ATOM 717 N N . PRO A 1 87 ? 66.363 8.043 -34.862 1.00 39.09 87 PRO A N 1
ATOM 718 C CA . PRO A 1 87 ? 66.207 9.367 -35.482 1.00 39.09 87 PRO A CA 1
ATOM 719 C C . PRO A 1 87 ? 67.527 9.950 -36.038 1.00 39.09 87 PRO A C 1
ATOM 721 O O . PRO A 1 87 ? 68.522 9.988 -35.320 1.00 39.09 87 PRO A O 1
ATOM 724 N N . ILE A 1 88 ? 67.565 10.513 -37.254 1.00 30.05 88 ILE A N 1
ATOM 725 C CA . ILE A 1 88 ? 68.728 11.319 -37.682 1.00 30.05 88 ILE A CA 1
ATOM 726 C C . ILE A 1 88 ? 68.276 12.552 -38.481 1.00 30.05 88 ILE A C 1
ATOM 728 O O . ILE A 1 88 ? 67.561 12.461 -39.471 1.00 30.05 88 ILE A O 1
ATOM 732 N N . LYS A 1 89 ? 68.691 13.693 -37.924 1.00 31.30 89 LYS A N 1
ATOM 733 C CA . LYS A 1 89 ? 68.638 15.109 -38.315 1.00 31.30 89 LYS A CA 1
ATOM 734 C C . LYS A 1 89 ? 68.328 15.419 -39.788 1.00 31.30 89 LYS A C 1
ATOM 736 O O . LYS A 1 89 ? 69.025 14.979 -40.693 1.00 31.30 89 LYS A O 1
ATOM 741 N N . ALA A 1 90 ? 67.338 16.290 -39.971 1.00 31.41 90 ALA A N 1
ATOM 742 C CA . ALA A 1 90 ? 67.033 16.953 -41.227 1.00 31.41 90 ALA A CA 1
ATOM 743 C C . ALA A 1 90 ? 68.130 17.963 -41.605 1.00 31.41 90 ALA A C 1
ATOM 745 O O . ALA A 1 90 ? 68.396 18.905 -40.859 1.00 31.41 90 ALA A O 1
ATOM 746 N N . THR A 1 91 ? 68.696 17.800 -42.795 1.00 31.00 91 THR A N 1
ATOM 747 C CA . THR A 1 91 ? 69.206 18.903 -43.614 1.00 31.00 91 THR A CA 1
ATOM 748 C C . THR A 1 91 ? 68.337 18.964 -44.863 1.00 31.00 91 THR A C 1
ATOM 750 O O . THR A 1 91 ? 68.176 17.970 -45.569 1.00 31.00 91 THR A O 1
ATOM 753 N N . LEU A 1 92 ? 67.695 20.116 -45.051 1.00 41.88 92 LEU A N 1
ATOM 754 C CA . LEU A 1 92 ? 66.899 20.464 -46.219 1.00 41.88 92 LEU A CA 1
ATOM 755 C C . LEU A 1 92 ? 67.812 20.548 -47.438 1.00 41.88 92 LEU A C 1
ATOM 757 O O . LEU A 1 92 ? 68.706 21.380 -47.427 1.00 41.88 92 LEU A O 1
ATOM 761 N N . ASP A 1 93 ? 67.502 19.793 -48.489 1.00 34.38 93 ASP A N 1
ATOM 762 C CA . ASP A 1 93 ? 67.833 20.199 -49.851 1.00 34.38 93 ASP A CA 1
ATOM 763 C C . ASP A 1 93 ? 66.589 20.064 -50.732 1.00 34.38 93 ASP A C 1
ATOM 765 O O . ASP A 1 93 ? 66.058 18.991 -51.023 1.00 34.38 93 ASP A O 1
ATOM 769 N N . THR A 1 94 ? 66.074 21.238 -51.066 1.00 38.16 94 THR A N 1
ATOM 770 C CA . THR A 1 94 ? 64.986 21.534 -51.987 1.00 38.16 94 THR A CA 1
ATOM 771 C C . THR A 1 94 ? 65.255 21.022 -53.401 1.00 38.16 94 THR A C 1
ATOM 773 O O . THR A 1 94 ? 66.348 21.220 -53.923 1.00 38.16 94 THR A O 1
ATOM 776 N N . ASN A 1 95 ? 64.178 20.535 -54.035 1.00 43.38 95 ASN A N 1
ATOM 777 C CA . ASN A 1 95 ? 63.842 20.591 -55.471 1.00 43.38 95 ASN A CA 1
ATOM 778 C C . ASN A 1 95 ? 63.621 19.238 -56.165 1.00 43.38 95 ASN A C 1
ATOM 780 O O . ASN A 1 95 ? 64.464 18.735 -56.898 1.00 43.38 95 ASN A O 1
ATOM 784 N N . LEU A 1 96 ? 62.384 18.742 -56.056 1.00 37.78 96 LEU A N 1
ATOM 785 C CA . LEU A 1 96 ? 61.736 17.927 -57.085 1.00 37.78 96 LEU A CA 1
ATOM 786 C C . LEU A 1 96 ? 60.320 18.469 -57.304 1.00 37.78 96 LEU A C 1
ATOM 788 O O . LEU A 1 96 ? 59.380 18.142 -56.582 1.00 37.78 96 LEU A O 1
ATOM 792 N N . GLN A 1 97 ? 60.171 19.333 -58.311 1.00 50.44 97 GLN A N 1
ATOM 793 C CA . GLN A 1 97 ? 58.866 19.676 -58.870 1.00 50.44 97 GLN A CA 1
ATOM 794 C C . GLN A 1 97 ? 58.334 18.474 -59.661 1.00 50.44 97 GLN A C 1
ATOM 796 O O . GLN A 1 97 ? 58.480 18.398 -60.876 1.00 50.44 97 GLN A O 1
ATOM 801 N N . LEU A 1 98 ? 57.676 17.542 -58.973 1.00 42.22 98 LEU A N 1
ATOM 802 C CA . LEU A 1 98 ? 56.726 16.625 -59.595 1.00 42.22 98 LEU A CA 1
ATOM 803 C C . LEU A 1 98 ? 55.335 17.246 -59.475 1.00 42.22 98 LEU A C 1
ATOM 805 O O . LEU A 1 98 ? 54.581 16.980 -58.541 1.00 42.22 98 LEU A O 1
ATOM 809 N N . LYS A 1 99 ? 54.999 18.100 -60.447 1.00 50.34 99 LYS A N 1
ATOM 810 C CA . LYS A 1 99 ? 53.604 18.415 -60.763 1.00 50.34 99 LYS A CA 1
ATOM 811 C C . LYS A 1 99 ? 52.942 17.120 -61.232 1.00 50.34 99 LYS A C 1
ATOM 813 O O . LYS A 1 99 ? 53.037 16.762 -62.400 1.00 50.34 99 LYS A O 1
ATOM 818 N N . THR A 1 100 ? 52.277 16.426 -60.319 1.00 37.62 100 THR A N 1
ATOM 819 C CA . THR A 1 100 ? 51.244 15.449 -60.664 1.00 37.62 100 THR A CA 1
ATOM 820 C C . THR A 1 100 ? 49.967 15.823 -59.928 1.00 37.62 100 THR A C 1
ATOM 822 O O . THR A 1 100 ? 49.956 16.234 -58.770 1.00 37.62 100 THR A O 1
ATOM 825 N N . ASN A 1 101 ?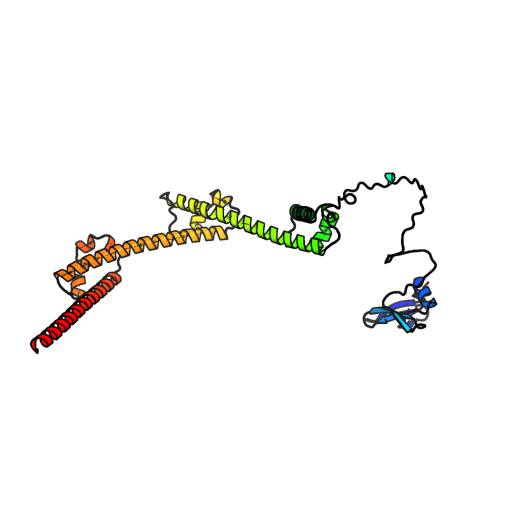 48.899 15.811 -60.702 1.00 49.22 101 ASN A N 1
ATOM 826 C CA . ASN A 1 101 ? 47.586 16.336 -60.413 1.00 49.22 101 ASN A CA 1
ATOM 827 C C . ASN A 1 101 ? 46.882 15.478 -59.339 1.00 49.22 101 ASN A C 1
ATOM 829 O O . ASN A 1 101 ? 46.319 14.438 -59.650 1.00 49.22 101 ASN A O 1
ATOM 833 N N . ILE A 1 102 ? 46.904 15.893 -58.067 1.00 51.06 102 ILE A N 1
ATOM 834 C CA . ILE A 1 102 ? 46.217 15.183 -56.958 1.00 51.06 102 ILE A CA 1
ATOM 835 C C . ILE A 1 102 ? 44.689 15.439 -56.973 1.00 51.06 102 ILE A C 1
ATOM 837 O O . ILE A 1 102 ? 43.940 14.892 -56.167 1.00 51.06 102 ILE A O 1
ATOM 841 N N . GLN A 1 103 ? 44.174 16.261 -57.895 1.00 53.75 103 GLN A N 1
ATOM 842 C CA . GLN A 1 103 ? 42.746 16.598 -57.935 1.00 53.75 103 GLN A CA 1
ATOM 843 C C . GLN A 1 103 ? 41.856 15.505 -58.552 1.00 53.75 103 GLN A C 1
ATOM 845 O O . GLN A 1 103 ? 40.671 15.477 -58.236 1.00 53.75 103 GLN A O 1
ATOM 850 N N . GLU A 1 104 ? 42.402 14.571 -59.338 1.00 45.81 104 GLU A N 1
ATOM 851 C CA . GLU A 1 104 ? 41.630 13.451 -59.917 1.00 45.81 104 GLU A CA 1
ATOM 852 C C . GLU A 1 104 ? 41.348 12.302 -58.932 1.00 45.81 104 GLU A C 1
ATOM 854 O O . GLU A 1 104 ? 40.532 11.433 -59.219 1.00 45.81 104 GLU A O 1
ATOM 859 N N . PHE A 1 105 ? 41.956 12.318 -57.739 1.00 51.81 105 PHE A N 1
ATOM 860 C CA . PHE A 1 105 ? 41.799 11.267 -56.723 1.00 51.81 105 PHE A CA 1
ATOM 861 C C . PHE A 1 105 ? 41.250 11.788 -55.387 1.00 51.81 105 PHE A C 1
ATOM 863 O O . PHE A 1 105 ? 41.469 11.181 -54.337 1.00 51.81 105 PHE A O 1
ATOM 870 N N . LYS A 1 106 ? 40.517 12.909 -55.390 1.00 51.97 106 LYS A N 1
ATOM 871 C CA . LYS A 1 106 ? 39.734 13.310 -54.213 1.00 51.97 106 LYS A CA 1
ATOM 872 C C . LYS A 1 106 ? 38.496 12.422 -54.123 1.00 51.97 106 LYS A C 1
ATOM 874 O O . LYS A 1 106 ? 37.537 12.583 -54.868 1.00 51.97 106 LYS A O 1
ATOM 879 N N . ASN A 1 107 ? 38.543 11.451 -53.219 1.00 57.38 107 ASN A N 1
ATOM 880 C CA . ASN A 1 107 ? 37.390 10.626 -52.897 1.00 57.38 107 ASN A CA 1
ATOM 881 C C . ASN A 1 107 ? 36.445 11.422 -51.979 1.00 57.38 107 ASN A C 1
ATOM 883 O O . ASN A 1 107 ? 36.808 11.782 -50.862 1.00 57.38 107 ASN A O 1
ATOM 887 N N . ASN A 1 108 ? 35.230 11.698 -52.455 1.00 51.91 108 ASN A N 1
ATOM 888 C CA . ASN A 1 108 ? 34.234 12.536 -51.772 1.00 51.91 108 ASN A CA 1
ATOM 889 C C . ASN A 1 108 ? 33.357 11.746 -50.786 1.00 51.91 108 ASN A C 1
ATOM 891 O O . ASN A 1 108 ? 32.325 12.240 -50.330 1.00 51.91 108 ASN A O 1
ATOM 895 N N . SER A 1 109 ? 33.714 10.494 -50.499 1.00 55.91 109 SER A N 1
ATOM 896 C CA . SER A 1 109 ? 32.931 9.632 -49.619 1.00 55.91 109 SER A CA 1
ATOM 897 C C . SER A 1 109 ? 32.844 10.233 -48.216 1.00 55.91 109 SER A C 1
ATOM 899 O O . SER A 1 109 ? 33.865 10.522 -47.591 1.00 55.91 109 SER A O 1
ATOM 901 N N . LYS A 1 110 ? 31.618 10.359 -47.691 1.00 55.62 110 LYS A N 1
ATOM 902 C CA . LYS A 1 110 ? 31.332 10.859 -46.330 1.00 55.62 110 LYS A CA 1
ATOM 903 C C . LYS A 1 110 ? 32.075 10.092 -45.224 1.00 55.62 110 LYS A C 1
ATOM 905 O O . LYS A 1 110 ? 32.268 10.636 -44.150 1.00 55.62 110 LYS A O 1
ATOM 910 N N . LEU A 1 111 ? 32.502 8.858 -45.505 1.00 55.62 111 LEU A N 1
ATOM 911 C CA . LEU A 1 111 ? 33.305 8.013 -44.615 1.00 55.62 111 LEU A CA 1
ATOM 912 C C . LEU A 1 111 ? 34.783 8.437 -44.522 1.00 55.62 111 LEU A C 1
ATOM 914 O O . LEU A 1 111 ? 35.422 8.189 -43.509 1.00 55.62 111 LEU A O 1
ATOM 918 N N . LEU A 1 112 ? 35.338 9.054 -45.572 1.00 52.25 112 LEU A N 1
ATOM 919 C CA . LEU A 1 112 ? 36.755 9.441 -45.642 1.00 52.25 112 LEU A CA 1
ATOM 920 C C . LEU A 1 112 ? 36.986 10.911 -45.264 1.00 52.25 112 LEU A C 1
ATOM 922 O O . LEU A 1 112 ? 38.065 11.254 -44.791 1.00 52.25 112 LEU A O 1
ATOM 926 N N . ASN A 1 113 ? 35.962 11.756 -45.418 1.00 54.56 113 ASN A N 1
ATOM 927 C CA . ASN A 1 113 ? 35.984 13.175 -45.050 1.00 54.56 113 ASN A CA 1
ATOM 928 C C . ASN A 1 113 ? 35.256 13.433 -43.720 1.00 54.56 113 ASN A C 1
ATOM 930 O O . ASN A 1 113 ? 34.443 14.351 -43.618 1.00 54.56 113 ASN A O 1
ATOM 934 N N . LEU A 1 114 ? 35.509 12.608 -42.704 1.00 59.28 114 LEU A N 1
ATOM 935 C CA . LEU A 1 114 ? 35.074 12.906 -41.341 1.00 59.28 114 LEU A CA 1
ATOM 936 C C . LEU A 1 114 ? 36.043 13.929 -40.745 1.00 59.28 114 LEU A C 1
ATOM 938 O O . LEU A 1 114 ? 37.254 13.707 -40.720 1.00 59.28 114 LEU A O 1
ATOM 942 N N . GLU A 1 115 ? 35.521 15.065 -40.290 1.00 56.28 115 GLU A N 1
ATOM 943 C CA . GLU A 1 115 ? 36.290 16.041 -39.520 1.00 56.28 115 GLU A CA 1
ATOM 944 C C . GLU A 1 115 ? 36.732 15.392 -38.203 1.00 56.28 115 GLU A C 1
ATOM 946 O O . GLU A 1 115 ? 35.992 15.373 -37.223 1.00 56.28 115 GLU A O 1
ATOM 951 N N . LYS A 1 116 ? 37.953 14.849 -38.188 1.00 57.41 116 LYS A N 1
ATOM 952 C CA . LYS A 1 116 ? 38.574 14.155 -37.045 1.00 57.41 116 LYS A CA 1
ATOM 953 C C . LYS A 1 116 ? 38.807 15.037 -35.807 1.00 57.41 116 LYS A C 1
ATOM 955 O O . LYS A 1 116 ? 39.304 14.554 -34.802 1.00 57.41 116 LYS A O 1
ATOM 960 N N . ASN A 1 117 ? 38.466 16.326 -35.868 1.00 53.59 117 ASN A N 1
ATOM 961 C CA . ASN A 1 117 ? 38.783 17.322 -34.844 1.00 53.59 117 ASN A CA 1
ATOM 962 C C . ASN A 1 117 ? 37.523 17.848 -34.145 1.00 53.59 117 ASN A C 1
ATOM 964 O O . ASN A 1 117 ? 37.321 19.059 -34.061 1.00 53.59 117 ASN A O 1
ATOM 968 N N . LYS A 1 118 ? 36.664 16.952 -33.655 1.00 58.47 118 LYS A N 1
ATOM 969 C CA . LYS A 1 118 ? 35.638 17.322 -32.670 1.00 58.47 118 LYS A CA 1
ATOM 970 C C . LYS A 1 118 ? 36.115 16.904 -31.288 1.00 58.47 118 LYS A C 1
ATOM 972 O O . LYS A 1 118 ? 36.763 15.869 -31.147 1.00 58.47 118 LYS A O 1
ATOM 977 N N . SER A 1 119 ? 35.856 17.753 -30.292 1.00 72.00 119 SER A N 1
ATOM 978 C CA . SER A 1 119 ? 36.232 17.498 -28.896 1.00 72.00 119 SER A CA 1
ATOM 979 C C . SER A 1 119 ? 35.731 16.119 -28.453 1.00 72.00 119 SER A C 1
ATOM 981 O O . SER A 1 119 ? 34.663 15.692 -28.895 1.00 72.00 119 SER A O 1
ATOM 983 N N . ILE A 1 120 ? 36.470 15.445 -27.564 1.00 75.25 120 ILE A N 1
ATOM 984 C CA . ILE A 1 120 ? 36.117 14.115 -27.031 1.00 75.25 120 ILE A CA 1
ATOM 985 C C . ILE A 1 120 ? 34.658 14.109 -26.546 1.00 75.25 120 ILE A C 1
ATOM 987 O O . ILE A 1 120 ? 33.899 13.207 -26.889 1.00 75.25 120 ILE A O 1
ATOM 991 N N . ASP A 1 121 ? 34.234 15.180 -25.872 1.00 78.31 121 ASP A N 1
ATOM 992 C CA . ASP A 1 121 ? 32.878 15.341 -25.337 1.00 78.31 121 ASP A CA 1
ATOM 993 C C . ASP A 1 121 ? 31.793 15.468 -26.423 1.00 78.31 121 ASP A C 1
ATOM 995 O O . ASP A 1 121 ? 30.684 14.953 -26.279 1.00 78.31 121 ASP A O 1
ATOM 999 N N . GLU A 1 122 ? 32.080 16.149 -27.535 1.00 80.94 122 GLU A N 1
ATOM 1000 C CA . GLU A 1 122 ? 31.136 16.241 -28.658 1.00 80.94 122 GLU A CA 1
ATOM 1001 C C . GLU A 1 122 ? 30.994 14.895 -29.360 1.00 80.94 122 GLU A C 1
ATOM 1003 O O . GLU A 1 122 ? 29.903 14.512 -29.790 1.00 80.94 122 GLU A O 1
ATOM 1008 N N . ALA A 1 123 ? 32.095 14.157 -29.440 1.00 78.38 123 ALA A N 1
ATOM 1009 C CA . ALA A 1 123 ? 32.123 12.850 -30.051 1.00 78.38 123 ALA A CA 1
ATOM 1010 C C . ALA A 1 123 ? 31.429 11.788 -29.174 1.00 78.38 123 ALA A C 1
ATOM 1012 O O . ALA A 1 123 ? 30.728 10.928 -29.712 1.00 78.38 123 ALA A O 1
ATOM 1013 N N . GLU A 1 124 ? 31.503 11.909 -27.839 1.00 82.44 124 GLU A N 1
ATOM 1014 C CA . GLU A 1 124 ? 30.648 11.158 -26.906 1.00 82.44 124 GLU A CA 1
ATOM 1015 C C . GLU A 1 124 ? 29.168 11.401 -27.206 1.00 82.44 124 GLU A C 1
ATOM 1017 O O . GLU A 1 124 ? 28.401 10.450 -27.346 1.00 82.44 124 GLU A O 1
ATOM 1022 N N . ARG A 1 125 ? 28.751 12.665 -27.346 1.00 82.56 125 ARG A N 1
ATOM 1023 C CA . ARG A 1 125 ? 27.342 13.009 -27.595 1.00 82.56 125 ARG A CA 1
ATOM 1024 C C . ARG A 1 125 ? 26.833 12.461 -28.924 1.00 82.56 125 ARG A C 1
ATOM 1026 O O . ARG A 1 125 ? 25.751 11.884 -28.946 1.00 82.56 125 ARG A O 1
ATOM 1033 N N . LEU A 1 126 ? 27.612 12.593 -29.998 1.00 81.56 126 LEU A N 1
ATOM 1034 C CA . LEU A 1 126 ? 27.262 12.050 -31.316 1.00 81.56 126 LEU A CA 1
ATOM 1035 C C . LEU A 1 126 ? 27.171 10.519 -31.299 1.00 81.56 126 LEU A C 1
ATOM 1037 O O . LEU A 1 126 ? 26.282 9.951 -31.929 1.00 81.56 126 LEU A O 1
ATOM 1041 N N . PHE A 1 127 ? 28.056 9.848 -30.555 1.00 83.00 127 PHE A N 1
ATOM 1042 C CA . PHE A 1 127 ? 27.998 8.397 -30.383 1.00 83.00 127 PHE A CA 1
ATOM 1043 C C . PHE A 1 127 ? 26.768 7.972 -29.563 1.00 83.00 127 PHE A C 1
ATOM 1045 O O . PHE A 1 127 ? 26.071 7.041 -29.955 1.00 83.00 127 PHE A O 1
ATOM 1052 N N . MET A 1 128 ? 26.443 8.677 -28.474 1.00 84.94 128 MET A N 1
ATOM 1053 C CA . MET A 1 128 ? 25.232 8.435 -27.671 1.00 84.94 128 MET A CA 1
ATOM 1054 C C . MET A 1 128 ? 23.945 8.680 -28.480 1.00 84.94 128 MET A C 1
ATOM 1056 O O . MET A 1 128 ? 22.985 7.921 -28.363 1.00 84.94 128 MET A O 1
ATOM 1060 N N . GLU A 1 129 ? 23.919 9.718 -29.318 1.00 84.12 129 GLU A N 1
ATOM 1061 C CA . GLU A 1 129 ? 22.796 10.025 -30.212 1.00 84.12 129 GLU A CA 1
ATOM 1062 C C . GLU A 1 129 ? 22.623 8.941 -31.280 1.00 84.12 129 GLU A C 1
ATOM 1064 O O . GLU A 1 129 ? 21.518 8.440 -31.464 1.00 84.12 129 GLU A O 1
ATOM 1069 N N . MET A 1 130 ? 23.718 8.483 -31.889 1.00 83.88 130 MET A N 1
ATOM 1070 C CA . MET A 1 130 ? 23.708 7.344 -32.811 1.00 83.88 130 MET A CA 1
ATOM 1071 C C . MET A 1 130 ? 23.169 6.068 -32.137 1.00 83.88 130 MET A C 1
ATOM 1073 O O . MET A 1 130 ? 22.369 5.347 -32.735 1.00 83.88 130 MET A O 1
ATOM 1077 N N . LEU A 1 131 ? 23.571 5.773 -30.894 1.00 85.38 131 LEU A N 1
ATOM 1078 C CA . LEU A 1 131 ? 23.034 4.628 -30.143 1.00 85.38 131 LEU A CA 1
ATOM 1079 C C . LEU A 1 131 ? 21.530 4.775 -29.866 1.00 85.38 131 LEU A C 1
ATOM 1081 O O . LEU A 1 131 ? 20.800 3.783 -29.903 1.00 85.38 131 LEU A O 1
ATOM 1085 N N . LYS A 1 132 ? 21.062 6.005 -29.628 1.00 84.31 132 LYS A N 1
ATOM 1086 C CA . LYS A 1 132 ? 19.644 6.322 -29.436 1.00 84.31 132 LYS A CA 1
ATOM 1087 C C . LYS A 1 132 ? 18.828 6.178 -30.716 1.00 84.31 132 LYS A C 1
ATOM 1089 O O . LYS A 1 132 ? 17.752 5.599 -30.654 1.00 84.31 132 LYS A O 1
ATOM 1094 N N . GLU A 1 133 ? 19.326 6.664 -31.848 1.00 84.12 133 GLU A N 1
ATOM 1095 C CA . GLU A 1 133 ? 18.646 6.568 -33.149 1.00 84.12 133 GLU A CA 1
ATOM 1096 C C . GLU A 1 133 ? 18.508 5.117 -33.634 1.00 84.12 133 GLU A C 1
ATOM 1098 O O . GLU A 1 133 ? 17.526 4.779 -34.287 1.00 84.12 133 GLU A O 1
ATOM 1103 N N . ASN A 1 134 ? 19.466 4.253 -33.287 1.00 83.19 134 ASN A N 1
ATOM 1104 C CA . ASN A 1 134 ? 19.441 2.830 -33.636 1.00 83.19 134 ASN A CA 1
ATOM 1105 C C . ASN A 1 134 ? 18.752 1.944 -32.579 1.00 83.19 134 ASN A C 1
ATOM 1107 O O . ASN A 1 134 ? 18.832 0.720 -32.678 1.00 83.19 134 ASN A O 1
ATOM 1111 N N . ASP A 1 135 ? 18.109 2.540 -31.566 1.00 79.00 135 ASP A N 1
ATOM 1112 C CA . ASP A 1 135 ? 17.397 1.838 -30.488 1.00 79.00 135 ASP A CA 1
ATOM 1113 C C . ASP A 1 135 ? 18.209 0.706 -29.836 1.00 79.00 135 ASP A C 1
ATOM 1115 O O . ASP A 1 135 ? 17.704 -0.381 -29.541 1.00 79.00 135 ASP A O 1
ATOM 1119 N N . VAL A 1 136 ? 19.496 0.960 -29.589 1.00 80.56 136 VAL A N 1
ATOM 1120 C CA . VAL A 1 136 ? 20.367 -0.031 -28.954 1.00 80.56 136 VAL A CA 1
ATOM 1121 C C . VAL A 1 136 ? 19.906 -0.263 -27.511 1.00 80.56 136 VAL A C 1
ATOM 1123 O O . VAL A 1 136 ? 19.796 0.674 -26.718 1.00 80.56 136 VAL A O 1
ATOM 1126 N N . ASP A 1 137 ? 19.636 -1.520 -27.159 1.00 74.88 137 ASP A N 1
ATOM 1127 C CA . ASP A 1 137 ? 19.165 -1.924 -25.832 1.00 74.88 137 ASP A CA 1
ATOM 1128 C C . ASP A 1 137 ? 20.156 -2.870 -25.122 1.00 74.88 137 ASP A C 1
ATOM 1130 O O . ASP A 1 137 ? 21.234 -3.194 -25.629 1.00 74.88 137 ASP A O 1
ATOM 1134 N N . SER A 1 138 ? 19.788 -3.334 -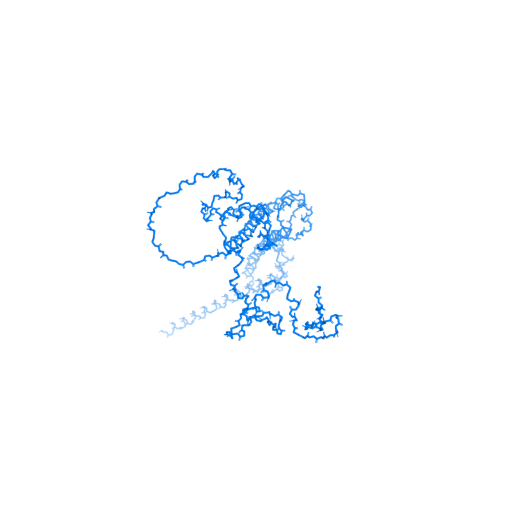23.925 1.00 76.75 138 SER A N 1
ATOM 1135 C CA . SER A 1 138 ? 20.594 -4.262 -23.122 1.00 76.75 138 SER A CA 1
ATOM 1136 C C . SER A 1 138 ? 20.728 -5.666 -23.727 1.00 76.75 138 SER A C 1
ATOM 1138 O O . SER A 1 138 ? 21.540 -6.462 -23.251 1.00 76.75 138 SER A O 1
ATOM 1140 N N . THR A 1 139 ? 19.967 -5.992 -24.776 1.00 79.38 139 THR A N 1
ATOM 1141 C CA . THR A 1 139 ? 20.099 -7.257 -25.512 1.00 79.38 139 THR A CA 1
ATOM 1142 C C . THR A 1 139 ? 21.250 -7.213 -26.521 1.00 79.38 139 THR A C 1
ATOM 1144 O O . THR A 1 139 ? 21.713 -8.260 -26.986 1.00 79.38 139 THR A O 1
ATOM 1147 N N . TRP A 1 140 ? 21.759 -6.020 -26.851 1.00 83.38 140 TRP A N 1
ATOM 1148 C CA . TRP A 1 140 ? 22.874 -5.858 -27.777 1.00 83.38 140 TRP A CA 1
ATOM 1149 C C . TRP A 1 140 ? 24.215 -6.077 -27.079 1.00 83.38 140 TRP A C 1
ATOM 1151 O O . TRP A 1 140 ? 24.564 -5.431 -26.095 1.00 83.38 140 TRP A O 1
ATOM 1161 N N . SER A 1 141 ? 25.027 -6.968 -27.650 1.00 84.31 141 SER A N 1
ATOM 1162 C CA . SER A 1 141 ? 26.432 -7.076 -27.260 1.00 84.31 141 SER A CA 1
ATOM 1163 C C . SER A 1 141 ? 27.258 -5.981 -27.933 1.00 84.31 141 SER A C 1
ATOM 1165 O O . SER A 1 141 ? 27.009 -5.622 -29.084 1.00 84.31 141 SER A O 1
ATOM 1167 N N . PHE A 1 142 ? 28.320 -5.521 -27.269 1.00 83.31 142 PHE A N 1
ATOM 1168 C CA . PHE A 1 142 ? 29.253 -4.554 -27.858 1.00 83.31 142 PHE A CA 1
ATOM 1169 C C . PHE A 1 142 ? 29.814 -5.021 -29.217 1.00 83.31 142 PHE A C 1
ATOM 1171 O O . PHE A 1 142 ? 30.001 -4.232 -30.136 1.00 83.31 142 PHE A O 1
ATOM 1178 N N . LYS A 1 143 ? 29.999 -6.335 -29.398 1.00 83.88 143 LYS A N 1
ATOM 1179 C CA . LYS A 1 143 ? 30.420 -6.928 -30.676 1.00 83.88 143 LYS A CA 1
ATOM 1180 C C . LYS A 1 143 ? 29.362 -6.786 -31.777 1.00 83.88 143 LYS A C 1
ATOM 1182 O O . LYS A 1 143 ? 29.717 -6.558 -32.933 1.00 83.88 143 LYS A O 1
ATOM 1187 N N . LYS A 1 144 ? 28.080 -6.911 -31.424 1.00 83.75 144 LYS A N 1
ATOM 1188 C CA . LYS A 1 144 ? 26.961 -6.691 -32.348 1.00 83.75 144 LYS A CA 1
ATOM 1189 C C . LYS A 1 144 ? 26.912 -5.229 -32.790 1.00 83.75 144 LYS A C 1
ATOM 1191 O O . LYS A 1 144 ? 26.807 -4.972 -33.977 1.00 83.75 144 LYS A O 1
ATOM 1196 N N . ILE A 1 145 ? 27.147 -4.294 -31.868 1.00 80.75 145 ILE A N 1
ATOM 1197 C CA . ILE A 1 145 ? 27.262 -2.859 -32.177 1.00 80.75 145 ILE A CA 1
ATOM 1198 C C . ILE A 1 145 ? 28.405 -2.601 -33.155 1.00 80.75 145 ILE A C 1
ATOM 1200 O O . ILE A 1 145 ? 28.213 -1.910 -34.146 1.00 80.75 145 ILE A O 1
ATOM 1204 N N . ILE A 1 146 ? 29.580 -3.197 -32.929 1.00 80.56 146 ILE A N 1
ATOM 1205 C CA . ILE A 1 146 ? 30.701 -3.078 -33.872 1.00 80.56 146 ILE A CA 1
ATOM 1206 C C . ILE A 1 146 ? 30.309 -3.619 -35.251 1.00 80.56 146 ILE A C 1
ATOM 1208 O O . ILE A 1 146 ? 30.645 -3.010 -36.254 1.00 80.56 146 ILE A O 1
ATOM 1212 N N . THR A 1 147 ? 29.607 -4.747 -35.323 1.00 80.19 147 THR A N 1
ATOM 1213 C CA . THR A 1 147 ? 29.275 -5.379 -36.610 1.00 80.19 147 THR A CA 1
ATOM 1214 C C . THR A 1 147 ? 28.210 -4.587 -37.371 1.00 80.19 147 THR A C 1
ATOM 1216 O O . THR A 1 147 ? 28.362 -4.350 -38.565 1.00 80.19 147 THR A O 1
ATOM 1219 N N . ASP A 1 148 ? 27.178 -4.125 -36.670 1.00 77.62 148 ASP A N 1
ATOM 1220 C CA . ASP A 1 148 ? 25.991 -3.537 -37.287 1.00 77.62 148 ASP A CA 1
ATOM 1221 C C . ASP A 1 148 ? 26.135 -2.014 -37.474 1.00 77.62 148 ASP A C 1
ATOM 1223 O O . ASP A 1 148 ? 25.728 -1.478 -38.506 1.00 77.62 148 ASP A O 1
ATOM 1227 N N . LEU A 1 149 ? 26.760 -1.297 -36.528 1.00 75.94 149 LEU A N 1
ATOM 1228 C CA . LEU A 1 149 ? 26.882 0.167 -36.585 1.00 75.94 149 LEU A CA 1
ATOM 1229 C C . LEU A 1 149 ? 28.143 0.647 -37.312 1.00 75.94 149 LEU A C 1
ATOM 1231 O O . LEU A 1 149 ? 28.114 1.742 -37.871 1.00 75.94 149 LEU A O 1
ATOM 1235 N N . SER A 1 150 ? 29.216 -0.152 -37.387 1.00 70.06 150 SER A N 1
ATOM 1236 C CA . SER A 1 150 ? 30.431 0.263 -38.118 1.00 70.06 150 SER A CA 1
ATOM 1237 C C . SER A 1 150 ? 30.203 0.427 -39.622 1.00 70.06 150 SER A C 1
ATOM 1239 O O . SER A 1 150 ? 30.882 1.233 -40.262 1.00 70.06 150 SER A O 1
ATOM 1241 N N . CYS A 1 151 ? 29.248 -0.322 -40.179 1.00 66.88 151 CYS A N 1
ATOM 1242 C CA . CYS A 1 151 ? 28.861 -0.245 -41.584 1.00 66.88 151 CYS A CA 1
ATOM 1243 C C . CYS A 1 151 ? 27.634 0.644 -41.825 1.00 66.88 151 CYS A C 1
ATOM 1245 O O . CYS A 1 151 ? 27.436 1.083 -42.957 1.00 66.88 151 CYS A O 1
ATOM 1247 N N . SER A 1 152 ? 26.821 0.903 -40.795 1.00 72.88 152 SER A N 1
ATOM 1248 C CA . SER A 1 152 ? 25.582 1.674 -40.940 1.00 72.88 152 SER A CA 1
ATOM 1249 C C . SER A 1 152 ? 25.799 3.179 -40.824 1.00 72.88 152 SER A C 1
ATOM 1251 O O . SER A 1 152 ? 25.239 3.922 -41.629 1.00 72.88 152 SER A O 1
ATOM 1253 N N . ASP A 1 153 ? 26.616 3.645 -39.869 1.00 72.94 153 ASP A N 1
ATOM 1254 C CA . ASP A 1 153 ? 26.736 5.080 -39.599 1.00 72.94 153 ASP A CA 1
ATOM 1255 C C . ASP A 1 153 ? 28.188 5.594 -39.692 1.00 72.94 153 ASP A C 1
ATOM 1257 O O . ASP A 1 153 ? 29.065 5.157 -38.937 1.00 72.94 153 ASP A O 1
ATOM 1261 N N . PRO A 1 154 ? 28.462 6.583 -40.569 1.00 72.31 154 PRO A N 1
ATOM 1262 C CA . PRO A 1 154 ? 29.720 7.326 -40.580 1.00 72.31 154 PRO A CA 1
ATOM 1263 C C . PRO A 1 154 ? 30.106 7.938 -39.222 1.00 72.31 154 PRO A C 1
ATOM 1265 O O . PRO A 1 154 ? 31.295 8.126 -38.961 1.00 72.31 154 PRO A O 1
ATOM 1268 N N . ARG A 1 155 ? 29.138 8.231 -38.341 1.00 72.00 155 ARG A N 1
ATOM 1269 C CA . ARG A 1 155 ? 29.368 8.801 -36.999 1.00 72.00 155 ARG A CA 1
ATOM 1270 C C . ARG A 1 155 ? 30.171 7.874 -36.078 1.00 72.00 155 ARG A C 1
ATOM 1272 O O . ARG A 1 155 ? 30.873 8.363 -35.196 1.00 72.00 155 ARG A O 1
ATOM 1279 N N . TYR A 1 156 ? 30.148 6.560 -36.315 1.00 72.69 156 TYR A N 1
ATOM 1280 C CA . TYR A 1 156 ? 30.921 5.571 -35.549 1.00 72.69 156 TYR A CA 1
ATOM 1281 C C . TYR A 1 156 ? 32.447 5.774 -35.650 1.00 72.69 156 TYR A C 1
ATOM 1283 O O . TYR A 1 156 ? 33.206 5.405 -34.745 1.00 72.69 156 TYR A O 1
ATOM 1291 N N . TRP A 1 157 ? 32.898 6.370 -36.756 1.00 75.06 157 TRP A N 1
ATOM 1292 C CA . TRP A 1 157 ? 34.307 6.590 -37.086 1.00 75.06 157 TRP A CA 1
ATOM 1293 C C . TRP A 1 157 ? 34.802 8.003 -36.739 1.00 75.06 157 TRP A C 1
ATOM 1295 O O . TRP A 1 157 ? 35.927 8.355 -37.079 1.00 75.06 157 TRP A O 1
ATOM 1305 N N . VAL A 1 158 ? 33.976 8.823 -36.073 1.00 70.25 158 VAL A N 1
ATOM 1306 C CA . VAL A 1 158 ? 34.347 10.187 -35.643 1.00 70.25 158 VAL A CA 1
ATOM 1307 C C . VAL A 1 158 ? 35.385 10.167 -34.518 1.00 70.25 158 VAL A C 1
ATOM 1309 O O . VAL A 1 158 ? 36.193 11.085 -34.430 1.00 70.25 158 VAL A O 1
ATOM 1312 N N . VAL A 1 159 ? 35.386 9.121 -33.687 1.00 63.41 159 VAL A N 1
ATOM 1313 C CA . VAL A 1 159 ? 36.397 8.912 -32.641 1.00 63.41 159 VAL A CA 1
ATOM 1314 C C . VAL A 1 159 ? 37.352 7.818 -33.073 1.00 63.41 159 VAL A C 1
ATOM 1316 O O . VAL A 1 159 ? 36.907 6.737 -33.489 1.00 63.41 159 VAL A O 1
ATOM 1319 N N . ASP A 1 160 ? 38.643 8.133 -32.958 1.00 63.53 160 ASP A N 1
ATOM 1320 C CA . ASP A 1 160 ? 39.768 7.252 -33.261 1.00 63.53 160 ASP A CA 1
ATOM 1321 C C . ASP A 1 160 ? 39.621 5.865 -32.606 1.00 63.53 160 ASP A C 1
ATOM 1323 O O . ASP A 1 160 ? 38.824 5.649 -31.688 1.00 63.53 160 ASP A O 1
ATOM 1327 N N . ASP A 1 161 ? 40.381 4.914 -33.151 1.00 61.44 161 ASP A N 1
ATOM 1328 C CA . ASP A 1 161 ? 40.358 3.460 -32.951 1.00 61.44 161 ASP A CA 1
ATOM 1329 C C . ASP A 1 161 ? 40.628 2.970 -31.504 1.00 61.44 161 ASP A C 1
ATOM 1331 O O . ASP A 1 161 ? 41.444 2.073 -31.301 1.00 61.44 161 ASP A O 1
ATOM 1335 N N . ASP A 1 162 ? 39.920 3.494 -30.498 1.00 78.50 162 ASP A N 1
ATOM 1336 C CA . ASP A 1 162 ? 39.937 3.043 -29.103 1.00 78.50 162 ASP A CA 1
ATOM 1337 C C . ASP A 1 162 ? 38.655 2.252 -28.761 1.00 78.50 162 ASP A C 1
ATOM 1339 O O . ASP A 1 162 ? 37.630 2.820 -28.357 1.00 78.50 162 ASP A O 1
ATOM 1343 N N . PRO A 1 163 ? 38.680 0.905 -28.858 1.00 80.06 163 PRO A N 1
ATOM 1344 C CA . PRO A 1 163 ? 37.543 0.059 -28.502 1.00 80.06 163 PRO A CA 1
ATOM 1345 C C . PRO A 1 163 ? 37.127 0.183 -27.034 1.00 80.06 163 PRO A C 1
ATOM 1347 O O . PRO A 1 163 ? 35.961 -0.039 -26.710 1.00 80.06 163 PRO A O 1
ATOM 1350 N N . LEU A 1 164 ? 38.068 0.521 -26.143 1.00 82.50 164 LEU A N 1
ATOM 1351 C CA . LEU A 1 164 ? 37.793 0.688 -24.716 1.00 82.50 164 LEU A CA 1
ATOM 1352 C C . LEU A 1 164 ? 36.914 1.912 -24.459 1.00 82.50 164 LEU A C 1
ATOM 1354 O O . LEU A 1 164 ? 35.946 1.800 -23.713 1.00 82.50 164 LEU A O 1
ATOM 1358 N N . TRP A 1 165 ? 37.210 3.043 -25.105 1.00 85.50 165 TRP A N 1
ATOM 1359 C CA . TRP A 1 165 ? 36.387 4.246 -24.994 1.00 85.50 165 TRP A CA 1
ATOM 1360 C C . TRP A 1 165 ? 34.981 3.985 -25.542 1.00 85.50 165 TRP A C 1
ATOM 1362 O O . TRP A 1 165 ? 34.000 4.218 -24.843 1.00 85.50 165 TRP A O 1
ATOM 1372 N N . LYS A 1 166 ? 34.865 3.367 -26.728 1.00 83.62 166 LYS A N 1
ATOM 1373 C CA . LYS A 1 166 ? 33.558 3.025 -27.327 1.00 83.62 166 LYS A CA 1
ATOM 1374 C C . LYS A 1 166 ? 32.737 2.108 -26.416 1.00 83.62 166 LYS A C 1
ATOM 1376 O O . LYS A 1 166 ? 31.527 2.289 -26.289 1.00 83.62 166 LYS A O 1
ATOM 1381 N N . LYS A 1 167 ? 33.388 1.146 -25.751 1.00 86.19 167 LYS A N 1
ATOM 1382 C CA . LYS A 1 167 ? 32.742 0.273 -24.763 1.00 86.19 167 LYS A CA 1
ATOM 1383 C C . LYS A 1 167 ? 32.304 1.050 -23.518 1.00 86.19 167 LYS A C 1
ATOM 1385 O O . LYS A 1 167 ? 31.179 0.856 -23.074 1.00 86.19 167 LYS A O 1
ATOM 1390 N N . ALA A 1 168 ? 33.145 1.937 -22.991 1.00 88.12 168 ALA A N 1
ATOM 1391 C CA . ALA A 1 168 ? 32.821 2.757 -21.825 1.00 88.12 168 ALA A CA 1
ATOM 1392 C C . ALA A 1 168 ? 31.638 3.701 -22.094 1.00 88.12 168 ALA A C 1
ATOM 1394 O O . ALA A 1 168 ? 30.740 3.809 -21.263 1.00 88.12 168 ALA A O 1
ATOM 1395 N N . ILE A 1 169 ? 31.586 4.334 -23.272 1.00 84.94 169 ILE A N 1
ATOM 1396 C CA . ILE A 1 169 ? 30.449 5.179 -23.662 1.00 84.94 169 ILE A CA 1
ATOM 1397 C C . ILE A 1 169 ? 29.197 4.346 -23.913 1.00 84.94 169 ILE A C 1
ATOM 1399 O O . ILE A 1 169 ? 28.113 4.772 -23.540 1.00 84.94 169 ILE A O 1
ATOM 1403 N N . PHE A 1 170 ? 29.320 3.142 -24.472 1.00 86.62 170 PHE A N 1
ATOM 1404 C CA . PHE A 1 170 ? 28.180 2.235 -24.588 1.00 86.62 170 PHE A CA 1
ATOM 1405 C C . PHE A 1 170 ? 27.626 1.810 -23.218 1.00 86.62 170 PHE A C 1
ATOM 1407 O O . PHE A 1 170 ? 26.418 1.830 -23.010 1.00 86.62 170 PHE A O 1
ATOM 1414 N N . GLU A 1 171 ? 28.485 1.475 -22.256 1.00 86.62 171 GLU A N 1
ATOM 1415 C CA . GLU A 1 171 ? 28.054 1.167 -20.886 1.00 86.62 171 GLU A CA 1
ATOM 1416 C C . GLU A 1 171 ? 27.424 2.393 -20.210 1.00 86.62 171 GLU A C 1
ATOM 1418 O O . GLU A 1 171 ? 26.371 2.279 -19.585 1.00 86.62 171 GLU A O 1
ATOM 1423 N N . LYS A 1 172 ? 28.004 3.585 -20.409 1.00 88.31 172 LYS A N 1
ATOM 1424 C CA . LYS A 1 172 ? 27.426 4.865 -19.975 1.00 88.31 172 LYS A CA 1
ATOM 1425 C C . LYS A 1 172 ? 26.052 5.092 -20.612 1.00 88.31 172 LYS A C 1
ATOM 1427 O O . LYS A 1 172 ? 25.131 5.462 -19.900 1.00 88.31 172 LYS A O 1
ATOM 1432 N N . TYR A 1 173 ? 25.889 4.812 -21.906 1.00 86.69 173 TYR A N 1
ATOM 1433 C CA . TYR A 1 173 ? 24.610 4.896 -22.616 1.00 86.69 173 TYR A CA 1
ATOM 1434 C C . TYR A 1 173 ? 23.568 3.960 -22.020 1.00 86.69 173 TYR A C 1
ATOM 1436 O O . TYR A 1 173 ? 22.451 4.393 -21.756 1.00 86.69 173 TYR A O 1
ATOM 1444 N N . LEU A 1 174 ? 23.920 2.689 -21.797 1.00 85.00 174 LEU A N 1
ATOM 1445 C CA . LEU A 1 174 ? 23.009 1.724 -21.190 1.00 85.00 174 LEU A CA 1
ATOM 1446 C C . LEU A 1 174 ? 22.575 2.196 -19.803 1.00 85.00 174 LEU A C 1
ATOM 1448 O O . LEU A 1 174 ? 21.380 2.197 -19.526 1.00 85.00 174 LEU A O 1
ATOM 1452 N N . ASN A 1 175 ? 23.515 2.669 -18.982 1.00 85.56 175 ASN A N 1
ATOM 1453 C CA . ASN A 1 175 ? 23.214 3.199 -17.655 1.00 85.56 175 ASN A CA 1
ATOM 1454 C C . ASN A 1 175 ? 22.299 4.425 -17.740 1.00 85.56 175 ASN A C 1
ATOM 1456 O O . ASN A 1 175 ? 21.229 4.410 -17.141 1.00 85.56 175 ASN A O 1
ATOM 1460 N N . THR A 1 176 ? 22.633 5.431 -18.553 1.00 84.81 176 THR A N 1
ATOM 1461 C CA . THR A 1 176 ? 21.793 6.625 -18.731 1.00 84.81 176 THR A CA 1
ATOM 1462 C C . THR A 1 176 ? 20.422 6.274 -19.300 1.00 84.81 176 THR A C 1
ATOM 1464 O O . THR A 1 176 ? 19.426 6.794 -18.824 1.00 84.81 176 THR A O 1
ATOM 1467 N N . ARG A 1 177 ? 20.321 5.341 -20.252 1.00 82.75 177 ARG A N 1
ATOM 1468 C CA . ARG A 1 177 ? 19.027 4.882 -20.776 1.00 82.75 177 ARG A CA 1
ATOM 1469 C C . ARG A 1 177 ? 18.216 4.174 -19.697 1.00 82.75 177 ARG A C 1
ATOM 1471 O O . ARG A 1 177 ? 17.016 4.406 -19.615 1.00 82.75 177 ARG A O 1
ATOM 1478 N N . THR A 1 178 ? 18.842 3.336 -18.870 1.00 77.56 178 THR A N 1
ATOM 1479 C CA . THR A 1 178 ? 18.143 2.717 -17.737 1.00 77.56 178 THR A CA 1
ATOM 1480 C C . THR A 1 178 ? 17.709 3.754 -16.705 1.00 77.56 178 THR A C 1
ATOM 1482 O O . THR A 1 178 ? 16.593 3.673 -16.209 1.00 77.56 178 THR A O 1
ATOM 1485 N N . GLU A 1 179 ? 18.538 4.758 -16.423 1.00 78.81 179 GLU A N 1
ATOM 1486 C CA . GLU A 1 179 ? 18.221 5.846 -15.498 1.00 78.81 179 GLU A CA 1
ATOM 1487 C C . GLU A 1 179 ? 17.093 6.729 -16.038 1.00 78.81 179 GLU A C 1
ATOM 1489 O O . GLU A 1 179 ? 16.125 6.960 -15.324 1.00 78.81 179 GLU A O 1
ATOM 1494 N N . ASP A 1 180 ? 17.153 7.152 -17.300 1.00 81.94 180 ASP A N 1
ATOM 1495 C CA . ASP A 1 180 ? 16.119 7.957 -17.955 1.00 81.94 180 ASP A CA 1
ATOM 1496 C C . ASP A 1 180 ? 14.789 7.199 -18.022 1.00 81.94 180 ASP A C 1
ATOM 1498 O O . ASP A 1 180 ? 13.746 7.762 -17.693 1.00 81.94 180 ASP A O 1
ATOM 1502 N N . GLN A 1 181 ? 14.810 5.904 -18.363 1.00 81.88 181 GLN A N 1
ATOM 1503 C CA . GLN A 1 181 ? 13.613 5.056 -18.338 1.00 81.88 181 GLN A CA 1
ATOM 1504 C C . GLN A 1 181 ? 13.023 4.963 -16.927 1.00 81.88 181 GLN A C 1
ATOM 1506 O O . GLN A 1 181 ? 11.822 5.167 -16.748 1.00 81.88 181 GLN A O 1
ATOM 1511 N N . LEU A 1 182 ? 13.856 4.722 -15.912 1.00 79.94 182 LEU A N 1
ATOM 1512 C CA . LEU A 1 182 ? 13.418 4.688 -14.515 1.00 79.94 182 LEU A CA 1
ATOM 1513 C C . LEU A 1 182 ? 12.880 6.047 -14.047 1.00 79.94 182 LEU A C 1
ATOM 1515 O O . LEU A 1 182 ? 11.894 6.097 -13.309 1.00 79.94 182 LEU A O 1
ATOM 1519 N N . LEU A 1 183 ? 13.490 7.155 -14.472 1.00 85.38 183 LEU A N 1
ATOM 1520 C CA . LEU A 1 183 ? 13.052 8.511 -14.149 1.00 85.38 183 LEU A CA 1
ATOM 1521 C C . LEU A 1 183 ? 11.721 8.846 -14.821 1.00 85.38 183 LEU A C 1
ATOM 1523 O O . LEU A 1 183 ? 10.841 9.403 -14.167 1.00 85.38 183 LEU A O 1
ATOM 1527 N N . GLU A 1 184 ? 11.537 8.512 -16.097 1.00 83.81 184 GLU A N 1
ATOM 1528 C CA . GLU A 1 184 ? 10.270 8.689 -16.809 1.00 83.81 184 GLU A CA 1
ATOM 1529 C C . GLU A 1 184 ? 9.155 7.854 -16.180 1.00 83.81 184 GLU A C 1
ATOM 1531 O O . GLU A 1 184 ? 8.069 8.385 -15.928 1.00 83.81 184 GLU A O 1
ATOM 1536 N N . GLU A 1 185 ? 9.430 6.591 -15.841 1.00 84.50 185 GLU A N 1
ATOM 1537 C CA . GLU A 1 185 ? 8.503 5.734 -15.102 1.00 84.50 185 GLU A CA 1
ATOM 1538 C C . GLU A 1 185 ? 8.154 6.343 -13.742 1.00 84.50 185 GLU A C 1
ATOM 1540 O O . GLU A 1 185 ? 6.975 6.509 -13.424 1.00 84.50 185 GLU A O 1
ATOM 1545 N N . HIS A 1 186 ? 9.150 6.744 -12.951 1.00 86.50 186 HIS A N 1
ATOM 1546 C CA . HIS A 1 186 ? 8.934 7.359 -11.645 1.00 86.50 186 HIS A CA 1
ATOM 1547 C C . HIS A 1 186 ? 8.150 8.674 -11.754 1.00 86.50 186 HIS A C 1
ATOM 1549 O O . HIS A 1 186 ? 7.231 8.915 -10.971 1.00 86.50 186 HIS A O 1
ATOM 1555 N N . ASN A 1 187 ? 8.447 9.508 -12.750 1.00 88.38 187 ASN A N 1
ATOM 1556 C CA . ASN A 1 187 ? 7.732 10.754 -13.015 1.00 88.38 187 ASN A CA 1
ATOM 1557 C C . ASN A 1 187 ? 6.286 10.493 -13.452 1.00 88.38 187 ASN A C 1
ATOM 1559 O O . ASN A 1 187 ? 5.372 11.185 -12.995 1.00 88.38 187 ASN A O 1
ATOM 1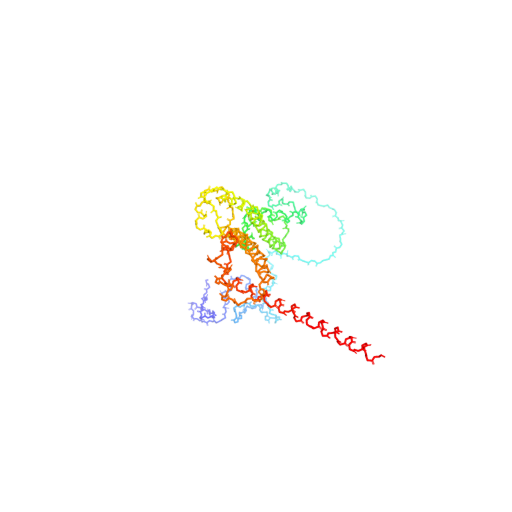563 N N . ALA A 1 188 ? 6.055 9.494 -14.305 1.00 86.69 188 ALA A N 1
ATOM 1564 C CA . ALA A 1 188 ? 4.718 9.075 -14.705 1.00 86.69 188 ALA A CA 1
ATOM 1565 C C . ALA A 1 188 ? 3.928 8.553 -13.500 1.00 86.69 188 ALA A C 1
ATOM 1567 O O . ALA A 1 188 ? 2.778 8.949 -13.312 1.00 86.69 188 ALA A O 1
ATOM 1568 N N . ILE A 1 189 ? 4.549 7.737 -12.642 1.00 87.00 189 ILE A N 1
ATOM 1569 C CA . ILE A 1 189 ? 3.949 7.227 -11.403 1.00 87.00 189 ILE A CA 1
ATOM 1570 C C . ILE A 1 189 ? 3.634 8.383 -10.453 1.00 87.00 189 ILE A C 1
ATOM 1572 O O . ILE A 1 189 ? 2.508 8.478 -9.976 1.00 87.00 189 ILE A O 1
ATOM 1576 N N . SER A 1 190 ? 4.581 9.288 -10.217 1.00 87.81 190 SER A N 1
ATOM 1577 C CA . SER A 1 190 ? 4.437 10.433 -9.313 1.00 87.81 190 SER A CA 1
ATOM 1578 C C . SER A 1 190 ? 3.316 11.383 -9.740 1.00 87.81 190 SER A C 1
ATOM 1580 O O . SER A 1 190 ? 2.564 11.856 -8.896 1.00 87.81 190 SER A O 1
ATOM 1582 N N . LYS A 1 191 ? 3.127 11.607 -11.047 1.00 88.38 191 LYS A N 1
ATOM 1583 C CA . LYS A 1 191 ? 1.980 12.371 -11.573 1.00 88.38 191 LYS A CA 1
ATOM 1584 C C . LYS A 1 191 ? 0.678 11.572 -11.509 1.00 88.38 191 LYS A C 1
ATOM 1586 O O . LYS A 1 191 ? -0.382 12.128 -11.230 1.00 88.38 191 LYS A O 1
ATOM 1591 N N . PHE A 1 192 ? 0.751 10.267 -11.760 1.00 89.88 192 PHE A N 1
ATOM 1592 C CA . PHE A 1 192 ? -0.408 9.382 -11.784 1.00 89.88 192 PHE A CA 1
ATOM 1593 C C . PHE A 1 192 ? -1.006 9.154 -10.394 1.00 89.88 192 PHE A C 1
ATOM 1595 O O . PHE A 1 192 ? -2.220 9.258 -10.263 1.00 89.88 192 PHE A O 1
ATOM 1602 N N . LYS A 1 193 ? -0.197 8.871 -9.361 1.00 90.06 193 LYS A N 1
ATOM 1603 C CA . LYS A 1 193 ? -0.671 8.587 -7.993 1.00 90.06 193 LYS A CA 1
ATOM 1604 C C . LYS A 1 193 ? -1.666 9.645 -7.471 1.00 90.06 193 LYS A C 1
ATOM 1606 O O . LYS A 1 193 ? -2.791 9.261 -7.153 1.00 90.06 193 LYS A O 1
ATOM 1611 N N . PRO A 1 194 ? -1.329 10.950 -7.410 1.00 90.31 194 PRO A N 1
ATOM 1612 C CA . PRO A 1 194 ? -2.233 11.971 -6.887 1.00 90.31 194 PRO A CA 1
ATOM 1613 C C . PRO A 1 194 ? -3.447 12.186 -7.794 1.00 90.31 194 PRO A C 1
ATOM 1615 O O . PRO A 1 194 ? -4.556 12.322 -7.291 1.00 90.31 194 PRO A O 1
ATOM 1618 N N . ALA A 1 195 ? -3.275 12.152 -9.121 1.00 89.12 195 ALA A N 1
ATOM 1619 C CA . ALA A 1 195 ? -4.390 12.285 -10.059 1.00 89.12 195 ALA A CA 1
ATOM 1620 C C . ALA A 1 195 ? -5.384 11.117 -9.938 1.00 89.12 195 ALA A C 1
ATOM 1622 O O . ALA A 1 195 ? -6.597 11.311 -9.999 1.00 89.12 195 ALA A O 1
ATOM 1623 N N . PHE A 1 196 ? -4.874 9.901 -9.733 1.00 89.50 196 PHE A N 1
ATOM 1624 C CA . PHE A 1 196 ? -5.677 8.704 -9.531 1.00 89.50 196 PHE A CA 1
ATOM 1625 C C . PHE A 1 196 ? -6.409 8.739 -8.189 1.00 89.50 196 PHE A C 1
ATOM 1627 O O . PHE A 1 196 ? -7.591 8.415 -8.147 1.00 89.50 196 PHE A O 1
ATOM 1634 N N . ILE A 1 197 ? -5.756 9.186 -7.114 1.00 88.19 197 ILE A N 1
ATOM 1635 C CA . ILE A 1 197 ? -6.404 9.366 -5.806 1.00 88.19 197 ILE A CA 1
ATOM 1636 C C . ILE A 1 197 ? -7.506 10.429 -5.886 1.00 88.19 197 ILE A C 1
ATOM 1638 O O . ILE A 1 197 ? -8.633 10.136 -5.503 1.00 88.19 197 ILE A O 1
ATOM 1642 N N . ALA A 1 198 ? -7.239 11.602 -6.468 1.00 87.69 198 ALA A N 1
ATOM 1643 C CA . ALA A 1 198 ? -8.245 12.656 -6.639 1.00 87.69 198 ALA A CA 1
ATOM 1644 C C . ALA A 1 198 ? -9.447 12.183 -7.478 1.00 87.69 198 ALA A C 1
ATOM 1646 O O . ALA A 1 198 ? -10.600 12.516 -7.197 1.00 87.69 198 ALA A O 1
ATOM 1647 N N . MET A 1 199 ? -9.193 11.348 -8.491 1.00 85.50 199 MET A N 1
ATOM 1648 C CA . MET A 1 199 ? -10.251 10.680 -9.244 1.00 85.50 199 MET A CA 1
ATOM 1649 C C . MET A 1 199 ? -11.061 9.732 -8.346 1.00 85.50 199 MET A C 1
ATOM 1651 O O . MET A 1 199 ? -12.285 9.760 -8.382 1.00 85.50 199 MET A O 1
ATOM 1655 N N . LEU A 1 200 ? -10.417 8.897 -7.526 1.00 86.19 200 LEU A N 1
ATOM 1656 C CA . LEU A 1 200 ? -11.122 7.998 -6.602 1.00 86.19 200 LEU A CA 1
ATOM 1657 C C . LEU A 1 200 ? -11.932 8.767 -5.543 1.00 86.19 200 LEU A C 1
ATOM 1659 O O . LEU A 1 200 ? -13.024 8.328 -5.182 1.00 86.19 200 LEU A O 1
ATOM 1663 N N . GLU A 1 201 ? -11.439 9.917 -5.090 1.00 84.69 201 GLU A N 1
ATOM 1664 C CA . GLU A 1 201 ? -12.141 10.800 -4.155 1.00 84.69 201 GLU A CA 1
ATOM 1665 C C . GLU A 1 201 ? -13.396 11.423 -4.774 1.00 84.69 201 GLU A C 1
ATOM 1667 O O . GLU A 1 201 ? -14.444 11.416 -4.131 1.00 84.69 201 GLU A O 1
ATOM 1672 N N . SER A 1 202 ? -13.353 11.860 -6.039 1.00 81.25 202 SER A N 1
ATOM 1673 C CA . SER A 1 202 ? -14.544 12.395 -6.726 1.00 81.25 202 SER A CA 1
ATOM 1674 C C . SER A 1 202 ? -15.634 11.334 -6.937 1.00 81.25 202 SER A C 1
ATOM 1676 O O . SER A 1 202 ? -16.833 11.624 -6.895 1.00 81.25 202 SER A O 1
ATOM 1678 N N . TYR A 1 203 ? -15.238 10.066 -7.080 1.00 74.88 203 TYR A N 1
ATOM 1679 C CA . TYR A 1 203 ? -16.159 8.930 -7.055 1.00 74.88 203 TYR A CA 1
ATOM 1680 C C . TYR A 1 203 ? -16.762 8.664 -5.668 1.00 74.88 203 TYR A C 1
ATOM 1682 O O . TYR A 1 203 ? -17.837 8.064 -5.573 1.00 74.88 203 TYR A O 1
ATOM 1690 N N . GLY A 1 204 ? -16.098 9.105 -4.600 1.00 61.91 204 GLY A N 1
ATOM 1691 C CA . GLY A 1 204 ? -16.565 9.001 -3.220 1.00 61.91 204 GLY A CA 1
ATOM 1692 C C . GLY A 1 204 ? -17.767 9.890 -2.888 1.00 61.91 204 GLY A C 1
ATOM 1693 O O . GLY A 1 204 ? -18.518 9.533 -1.978 1.00 61.91 204 GLY A O 1
ATOM 1694 N N . ASP A 1 205 ? -17.970 10.980 -3.636 1.00 58.25 205 ASP A N 1
ATOM 1695 C CA . ASP A 1 205 ? -18.965 12.027 -3.344 1.00 58.25 205 ASP A CA 1
ATOM 1696 C C . ASP A 1 205 ? -20.341 11.774 -3.990 1.00 58.25 205 ASP A C 1
ATOM 1698 O O . ASP A 1 205 ? -21.375 12.238 -3.515 1.00 58.25 205 ASP A O 1
ATOM 1702 N N . ASN A 1 206 ? -20.394 10.977 -5.060 1.00 61.19 206 ASN A N 1
ATOM 1703 C CA . ASN A 1 206 ? -21.654 10.635 -5.718 1.00 61.19 206 ASN A CA 1
ATOM 1704 C C . ASN A 1 206 ? -22.351 9.471 -4.982 1.00 61.19 206 ASN A C 1
ATOM 1706 O O . ASN A 1 206 ? -21.986 8.302 -5.156 1.00 61.19 206 ASN A O 1
ATOM 1710 N N . ASP A 1 207 ? -23.397 9.789 -4.208 1.00 53.97 207 ASP A N 1
ATOM 1711 C CA . ASP A 1 207 ? -24.146 8.945 -3.247 1.00 53.97 207 ASP A CA 1
ATOM 1712 C C . ASP A 1 207 ? -24.478 7.494 -3.658 1.00 53.97 207 ASP A C 1
ATOM 1714 O O . ASP A 1 207 ? -24.719 6.634 -2.809 1.00 53.97 207 ASP A O 1
ATOM 1718 N N . LYS A 1 208 ? -24.473 7.158 -4.951 1.00 55.84 208 LYS A N 1
ATOM 1719 C CA . LYS A 1 208 ? -24.793 5.806 -5.442 1.00 55.84 208 LYS A CA 1
ATOM 1720 C C . LYS A 1 208 ? -23.585 4.864 -5.554 1.00 55.84 208 LYS A C 1
ATOM 1722 O O . LYS A 1 208 ? -23.794 3.665 -5.746 1.00 55.84 208 LYS A O 1
ATOM 1727 N N . LYS A 1 209 ? -22.336 5.350 -5.470 1.00 61.81 209 LYS A N 1
ATOM 1728 C CA . LYS A 1 209 ? -21.115 4.547 -5.731 1.00 61.81 209 LYS A CA 1
ATOM 1729 C C . LYS A 1 209 ? -19.929 4.883 -4.811 1.00 61.81 209 LYS A C 1
ATOM 1731 O O . LYS A 1 209 ? -18.781 4.793 -5.234 1.00 61.81 209 LYS A O 1
ATOM 1736 N N . LYS A 1 210 ? -20.196 5.199 -3.540 1.00 69.81 210 LYS A N 1
ATOM 1737 C CA . LYS A 1 210 ? -19.157 5.491 -2.541 1.00 69.81 210 LYS A CA 1
ATOM 1738 C C . LYS A 1 210 ? -18.144 4.345 -2.425 1.00 69.81 210 LYS A C 1
ATOM 1740 O O . LYS A 1 210 ? -18.501 3.222 -2.050 1.00 69.81 210 LYS A O 1
ATOM 1745 N N . ILE A 1 211 ? -16.878 4.637 -2.713 1.00 78.00 211 ILE A N 1
ATOM 1746 C CA . ILE A 1 211 ? -15.762 3.734 -2.423 1.00 78.00 211 ILE A CA 1
ATOM 1747 C C . ILE A 1 211 ? -15.627 3.669 -0.903 1.00 78.00 211 ILE A C 1
ATOM 1749 O O . ILE A 1 211 ? -15.400 4.670 -0.231 1.00 78.00 211 ILE A O 1
ATOM 1753 N N . LYS A 1 212 ? -15.843 2.482 -0.341 1.00 83.50 212 LYS A N 1
ATOM 1754 C CA . LYS A 1 212 ? -15.718 2.240 1.100 1.00 83.50 212 LYS A CA 1
ATOM 1755 C C . LYS A 1 212 ? -14.352 1.639 1.414 1.00 83.50 212 LYS A C 1
ATOM 1757 O O . LYS A 1 212 ? -13.737 1.026 0.541 1.00 83.50 212 LYS A O 1
ATOM 1762 N N . TYR A 1 213 ? -13.938 1.711 2.678 1.00 85.88 213 TYR A N 1
ATOM 1763 C CA . TYR A 1 213 ? -12.695 1.097 3.170 1.00 85.88 213 TYR A CA 1
ATOM 1764 C C . TYR A 1 213 ? -12.625 -0.430 2.950 1.00 85.88 213 TYR A C 1
ATOM 1766 O O . TYR A 1 213 ? -11.552 -1.015 2.995 1.00 85.88 213 TYR A O 1
ATOM 1774 N N . TYR A 1 214 ? -13.759 -1.097 2.710 1.00 85.06 214 TYR A N 1
ATOM 1775 C CA . TYR A 1 214 ? -13.827 -2.533 2.402 1.00 85.06 214 TYR A CA 1
ATOM 1776 C C . TYR A 1 214 ? -14.061 -2.830 0.912 1.00 85.06 214 TYR A C 1
ATOM 1778 O O . TYR A 1 214 ? -14.364 -3.963 0.530 1.00 85.06 214 TYR A O 1
ATOM 1786 N N . SER A 1 215 ? -13.995 -1.815 0.050 1.00 87.12 215 SER A N 1
ATOM 1787 C CA . SER A 1 215 ? -14.235 -2.000 -1.379 1.00 87.12 215 SER A CA 1
ATOM 1788 C C . SER A 1 215 ? -13.126 -2.830 -2.035 1.00 87.12 215 SER A C 1
ATOM 1790 O O . SER A 1 215 ? -11.942 -2.700 -1.739 1.00 87.12 215 SER A O 1
ATOM 1792 N N . SER A 1 216 ? -13.530 -3.723 -2.941 1.00 87.62 216 SER A N 1
ATOM 1793 C CA . SER A 1 216 ? -12.609 -4.602 -3.662 1.00 87.62 216 SER A CA 1
ATOM 1794 C C . SER A 1 216 ? -12.157 -3.978 -4.978 1.00 87.62 216 SER A C 1
ATOM 1796 O O . SER A 1 216 ? -12.967 -3.405 -5.715 1.00 87.62 216 SER A O 1
ATOM 1798 N N . TRP A 1 217 ? -10.892 -4.219 -5.336 1.00 88.44 217 TRP A N 1
ATOM 1799 C CA . TRP A 1 217 ? -10.305 -3.817 -6.615 1.00 88.44 217 TRP A CA 1
ATOM 1800 C C . TRP A 1 217 ? -11.154 -4.227 -7.820 1.00 88.44 217 TRP A C 1
ATOM 1802 O O . TRP A 1 217 ? -11.285 -3.458 -8.759 1.00 88.44 217 TRP A O 1
ATOM 1812 N N . ARG A 1 218 ? -11.791 -5.407 -7.806 1.00 87.75 218 ARG A N 1
ATOM 1813 C CA . ARG A 1 218 ? -12.606 -5.875 -8.944 1.00 87.75 218 ARG A CA 1
ATOM 1814 C C . ARG A 1 218 ? -13.813 -4.967 -9.197 1.00 87.75 218 ARG A C 1
ATOM 1816 O O . ARG A 1 218 ? -14.116 -4.647 -10.345 1.00 87.75 218 ARG A O 1
ATOM 1823 N N . THR A 1 219 ? -14.489 -4.556 -8.128 1.00 85.19 219 THR A N 1
ATOM 1824 C CA . THR A 1 219 ? -15.659 -3.675 -8.205 1.00 85.19 219 THR A CA 1
ATOM 1825 C C . THR A 1 219 ? -15.248 -2.295 -8.691 1.00 85.19 219 THR A C 1
ATOM 1827 O O . THR A 1 219 ? -15.897 -1.750 -9.578 1.00 85.19 219 THR A O 1
ATOM 1830 N N . VAL A 1 220 ? -14.143 -1.768 -8.162 1.00 83.88 220 VAL A N 1
ATOM 1831 C CA . VAL A 1 220 ? -13.628 -0.444 -8.525 1.00 83.88 220 VAL A CA 1
ATOM 1832 C C . VAL A 1 220 ? -13.068 -0.439 -9.945 1.00 83.88 220 VAL A C 1
ATOM 1834 O O . VAL A 1 220 ? -13.415 0.449 -10.713 1.00 83.88 220 VAL A O 1
ATOM 1837 N N . LYS A 1 221 ? -12.332 -1.478 -10.361 1.00 86.12 221 LYS A N 1
ATOM 1838 C CA . LYS A 1 221 ? -11.834 -1.656 -11.736 1.00 86.12 221 LYS A CA 1
ATOM 1839 C C . LYS A 1 221 ? -12.962 -1.563 -12.762 1.00 86.12 221 LYS A C 1
ATOM 1841 O O . LYS A 1 221 ? -12.804 -0.898 -13.777 1.00 86.12 221 LYS A O 1
ATOM 1846 N N . ARG A 1 222 ? -14.122 -2.172 -12.486 1.00 84.50 222 ARG A N 1
ATOM 1847 C CA . ARG A 1 222 ? -15.304 -2.083 -13.364 1.00 84.50 222 ARG A CA 1
ATOM 1848 C C . ARG A 1 222 ? -15.865 -0.660 -13.466 1.00 84.50 222 ARG A C 1
ATOM 1850 O O . ARG A 1 222 ? -16.479 -0.332 -14.473 1.00 84.50 222 ARG A O 1
ATOM 1857 N N . LEU A 1 223 ? -15.683 0.161 -12.435 1.00 80.19 223 LEU A N 1
ATOM 1858 C CA . LEU A 1 223 ? -16.145 1.548 -12.410 1.00 80.19 223 LEU A CA 1
ATOM 1859 C C . LEU A 1 223 ? -15.165 2.489 -13.122 1.00 80.19 223 LEU A C 1
ATOM 1861 O O . LEU A 1 223 ? -15.608 3.337 -13.884 1.00 80.19 223 LEU A O 1
ATOM 1865 N N . ILE A 1 224 ? -13.858 2.294 -12.933 1.00 82.50 224 ILE A N 1
ATOM 1866 C CA . ILE A 1 224 ? -12.805 3.166 -13.485 1.00 82.50 224 ILE A CA 1
ATOM 1867 C C . ILE A 1 224 ? -12.348 2.769 -14.898 1.00 82.50 224 ILE A C 1
ATOM 1869 O O . ILE A 1 224 ? -11.556 3.482 -15.502 1.00 82.50 224 ILE A O 1
ATOM 1873 N N . ALA A 1 225 ? -12.809 1.638 -15.445 1.00 81.56 225 ALA A N 1
ATOM 1874 C CA . ALA A 1 225 ? -12.337 1.116 -16.736 1.00 81.56 225 ALA A CA 1
ATOM 1875 C C . ALA A 1 225 ? -12.523 2.095 -17.911 1.00 81.56 225 ALA A C 1
ATOM 1877 O O . ALA A 1 225 ? -11.736 2.072 -18.856 1.00 81.56 225 ALA A O 1
ATOM 1878 N N . ASN A 1 226 ? -13.545 2.952 -17.844 1.00 80.00 226 ASN A N 1
ATOM 1879 C CA . ASN A 1 226 ? -13.863 3.918 -18.896 1.00 80.00 226 ASN A CA 1
ATOM 1880 C C . ASN A 1 226 ? -13.169 5.276 -18.701 1.00 80.00 226 ASN A C 1
ATOM 1882 O O . ASN A 1 226 ? -13.281 6.140 -19.567 1.00 80.00 226 ASN A O 1
ATOM 1886 N N . GLU A 1 227 ? -12.453 5.470 -17.592 1.00 80.88 227 GLU A N 1
ATOM 1887 C CA . GLU A 1 227 ? -11.837 6.752 -17.260 1.00 80.88 227 GLU A CA 1
ATOM 1888 C C . GLU A 1 227 ? -10.571 7.012 -18.081 1.00 80.88 227 GLU A C 1
ATOM 1890 O O . GLU A 1 227 ? -9.725 6.117 -18.227 1.00 80.88 227 GLU A O 1
ATOM 1895 N N . PRO A 1 228 ? -10.367 8.250 -18.569 1.00 78.94 228 PRO A N 1
ATOM 1896 C CA . PRO A 1 228 ? -9.196 8.592 -19.358 1.00 78.94 228 PRO A CA 1
ATOM 1897 C C . PRO A 1 228 ? -7.904 8.465 -18.546 1.00 78.94 228 PRO A C 1
ATOM 1899 O O . PRO A 1 228 ? -6.898 8.043 -19.111 1.00 78.94 228 PRO A O 1
ATOM 1902 N N . ILE A 1 229 ? -7.935 8.743 -17.237 1.00 78.25 229 ILE A N 1
ATOM 1903 C CA . ILE A 1 229 ? -6.774 8.599 -16.342 1.00 78.25 229 ILE A CA 1
ATOM 1904 C C . ILE A 1 229 ? -6.364 7.125 -16.230 1.00 78.25 229 ILE A C 1
ATOM 1906 O O . ILE A 1 229 ? -5.179 6.808 -16.221 1.00 78.25 229 ILE A O 1
ATOM 1910 N N . TYR A 1 230 ? -7.324 6.197 -16.193 1.00 80.56 230 TYR A N 1
ATOM 1911 C CA . TYR A 1 230 ? -7.031 4.765 -16.110 1.00 80.56 230 TYR A CA 1
ATOM 1912 C C . TYR A 1 230 ? -6.588 4.181 -17.462 1.00 80.56 230 TYR A C 1
ATOM 1914 O O . TYR A 1 230 ? -5.625 3.404 -17.508 1.00 80.56 230 TYR A O 1
ATOM 1922 N N . LYS A 1 231 ? -7.267 4.578 -18.549 1.00 80.31 231 LYS A N 1
ATOM 1923 C CA . LYS A 1 231 ? -7.074 4.061 -19.914 1.00 80.31 231 LYS A CA 1
ATOM 1924 C C . LYS A 1 231 ? -5.806 4.576 -20.594 1.00 80.31 231 LYS A C 1
ATOM 1926 O O . LYS A 1 231 ? -5.129 3.793 -21.249 1.00 80.31 231 LYS A O 1
ATOM 1931 N N . HIS A 1 232 ? -5.474 5.856 -20.436 1.00 74.00 232 HIS A N 1
ATOM 1932 C CA . HIS A 1 232 ? -4.309 6.472 -21.091 1.00 74.00 232 HIS A CA 1
ATOM 1933 C C . HIS A 1 232 ? -3.056 6.479 -20.206 1.00 74.00 232 HIS A C 1
ATOM 1935 O O . HIS A 1 232 ? -2.022 7.012 -20.594 1.00 74.00 232 HIS A O 1
ATOM 1941 N N . SER A 1 233 ? -3.131 5.899 -19.005 1.00 78.44 233 SER A N 1
ATOM 1942 C CA . SER A 1 233 ? -1.978 5.815 -18.117 1.00 78.44 233 SER A CA 1
ATOM 1943 C C . SER A 1 233 ? -1.015 4.717 -18.564 1.00 78.44 233 SER A C 1
ATOM 1945 O O . SER A 1 233 ? -1.377 3.536 -18.578 1.00 78.44 233 SER A O 1
ATOM 1947 N N . VAL A 1 234 ? 0.223 5.142 -18.836 1.00 76.06 234 VAL A N 1
ATOM 1948 C CA . VAL A 1 234 ? 1.414 4.324 -19.144 1.00 76.06 234 VAL A CA 1
ATOM 1949 C C . VAL A 1 234 ? 1.851 3.467 -17.940 1.00 76.06 234 VAL A C 1
ATOM 1951 O O . VAL A 1 234 ? 2.674 2.568 -18.060 1.00 76.06 234 VAL A O 1
ATOM 1954 N N . VAL A 1 235 ? 1.267 3.698 -16.760 1.00 83.56 235 VAL A N 1
ATOM 1955 C CA . VAL A 1 235 ? 1.603 2.991 -15.520 1.00 83.56 235 VAL A CA 1
ATOM 1956 C C . VAL A 1 235 ? 1.064 1.553 -15.532 1.00 83.56 235 VAL A C 1
ATOM 1958 O O . VAL A 1 235 ? -0.072 1.290 -15.942 1.00 83.56 235 VAL A O 1
ATOM 1961 N N . SER A 1 236 ? 1.863 0.615 -15.019 1.00 86.00 236 SER A N 1
ATOM 1962 C CA . SER A 1 236 ? 1.506 -0.807 -14.943 1.00 86.00 236 SER A CA 1
ATOM 1963 C C . SER A 1 236 ? 0.267 -1.078 -14.073 1.00 86.00 236 SER A C 1
ATOM 1965 O O . SER A 1 236 ? -0.015 -0.370 -13.102 1.00 86.00 236 SER A O 1
ATOM 1967 N N . GLU A 1 237 ? -0.473 -2.156 -14.369 1.00 85.44 237 GLU A N 1
ATOM 1968 C CA . GLU A 1 237 ? -1.653 -2.539 -13.573 1.00 85.44 237 GLU A CA 1
ATOM 1969 C C . GLU A 1 237 ? -1.299 -2.848 -12.107 1.00 85.44 237 GLU A C 1
ATOM 1971 O O . GLU A 1 237 ? -2.101 -2.588 -11.206 1.00 85.44 237 GLU A O 1
ATOM 1976 N N . LYS A 1 238 ? -0.081 -3.343 -11.853 1.00 88.44 238 LYS A N 1
ATOM 1977 C CA . LYS A 1 238 ? 0.421 -3.605 -10.500 1.00 88.44 238 LYS A CA 1
ATOM 1978 C C . LYS A 1 238 ? 0.455 -2.323 -9.669 1.00 88.44 238 LYS A C 1
ATOM 1980 O O . LYS A 1 238 ? -0.108 -2.304 -8.578 1.00 88.44 238 LYS A O 1
ATOM 1985 N N . ILE A 1 239 ? 1.038 -1.257 -10.216 1.00 88.38 239 ILE A N 1
ATOM 1986 C CA . ILE A 1 239 ? 1.147 0.034 -9.529 1.00 88.38 239 ILE A CA 1
ATOM 1987 C C . ILE A 1 239 ? -0.241 0.658 -9.355 1.00 88.38 239 ILE A C 1
ATOM 1989 O O . ILE A 1 239 ? -0.548 1.157 -8.280 1.00 88.38 239 ILE A O 1
ATOM 1993 N N . LYS A 1 240 ? -1.134 0.548 -10.350 1.00 88.00 240 LYS A N 1
ATOM 1994 C CA . LYS A 1 240 ? -2.533 1.012 -10.227 1.00 88.00 240 LYS A CA 1
ATOM 1995 C C . LYS A 1 240 ? -3.259 0.343 -9.048 1.00 88.00 240 LYS A C 1
ATOM 1997 O O . LYS A 1 240 ? -3.965 1.002 -8.282 1.00 88.00 240 LYS A O 1
ATOM 2002 N N . ARG A 1 241 ? -3.068 -0.970 -8.875 1.00 90.06 241 ARG A N 1
ATOM 2003 C CA . ARG A 1 241 ? -3.621 -1.721 -7.738 1.00 90.06 241 ARG A CA 1
ATOM 2004 C C . ARG A 1 241 ? -2.975 -1.312 -6.414 1.00 90.06 241 ARG A C 1
ATOM 2006 O O . ARG A 1 241 ? -3.672 -1.222 -5.410 1.00 90.06 241 ARG A O 1
ATOM 2013 N N . GLU A 1 242 ? -1.672 -1.066 -6.405 1.00 91.88 242 GLU A N 1
ATOM 2014 C CA . GLU A 1 242 ? -0.939 -0.604 -5.225 1.00 91.88 242 GLU A CA 1
ATOM 2015 C C . GLU A 1 242 ? -1.419 0.775 -4.767 1.00 91.88 242 GLU A C 1
ATOM 2017 O O . GLU A 1 242 ? -1.806 0.919 -3.613 1.00 91.88 242 GLU A O 1
ATOM 2022 N N . THR A 1 243 ? -1.555 1.736 -5.684 1.00 90.50 243 THR A N 1
ATOM 2023 C CA . THR A 1 243 ? -2.102 3.071 -5.384 1.00 90.50 243 THR A CA 1
ATOM 2024 C C . THR A 1 243 ? -3.529 3.016 -4.850 1.00 90.50 243 THR A C 1
ATOM 2026 O O . THR A 1 243 ? -3.912 3.795 -3.984 1.00 90.50 243 THR A O 1
ATOM 2029 N N . PHE A 1 244 ? -4.329 2.062 -5.333 1.00 90.62 244 PHE A N 1
ATOM 2030 C CA . PHE A 1 244 ? -5.662 1.833 -4.791 1.00 90.62 244 PHE A CA 1
ATOM 2031 C C . PHE A 1 244 ? -5.613 1.246 -3.382 1.00 90.62 244 PHE A C 1
ATOM 2033 O O . PHE A 1 244 ? -6.364 1.681 -2.519 1.00 90.62 244 PHE A O 1
ATOM 2040 N N . ASN A 1 245 ? -4.734 0.278 -3.127 1.00 91.44 245 ASN A N 1
ATOM 2041 C CA . ASN A 1 245 ? -4.578 -0.284 -1.789 1.00 91.44 245 ASN A CA 1
ATOM 2042 C C . ASN A 1 245 ? -4.073 0.768 -0.794 1.00 91.44 245 ASN A C 1
ATOM 2044 O O . ASN A 1 245 ? -4.561 0.788 0.331 1.00 91.44 245 ASN A O 1
ATOM 2048 N N . GLU A 1 246 ? -3.154 1.649 -1.209 1.00 91.94 246 GLU A N 1
ATOM 2049 C CA . GLU A 1 246 ? -2.720 2.818 -0.432 1.00 91.94 246 GLU A CA 1
ATOM 2050 C C . GLU A 1 246 ? -3.932 3.693 -0.070 1.00 91.94 246 GLU A C 1
ATOM 2052 O O . GLU A 1 246 ? -4.156 3.971 1.105 1.00 91.94 246 GLU A O 1
ATOM 2057 N N . TYR A 1 247 ? -4.782 4.031 -1.045 1.00 91.25 247 TYR A N 1
ATOM 2058 C CA . TYR A 1 247 ? -6.011 4.801 -0.810 1.00 91.25 247 TYR A CA 1
ATOM 2059 C C . TYR A 1 247 ? -7.022 4.088 0.108 1.00 91.25 247 TYR A C 1
ATOM 2061 O O . TYR A 1 247 ? -7.645 4.693 0.977 1.00 91.25 247 TYR A O 1
ATOM 2069 N N . ILE A 1 248 ? -7.197 2.775 -0.034 1.00 91.69 248 ILE A N 1
ATOM 2070 C CA . ILE A 1 248 ? -8.071 2.011 0.864 1.00 91.69 248 ILE A CA 1
ATOM 2071 C C . ILE A 1 248 ? -7.487 1.935 2.277 1.00 91.69 248 ILE A C 1
ATOM 2073 O O . ILE A 1 248 ? -8.240 1.995 3.251 1.00 91.69 248 ILE A O 1
ATOM 2077 N N . ALA A 1 249 ? -6.164 1.836 2.410 1.00 92.81 249 ALA A N 1
ATOM 2078 C CA . ALA A 1 249 ? -5.490 1.853 3.699 1.00 92.81 249 ALA A CA 1
ATOM 2079 C C . ALA A 1 249 ? -5.665 3.204 4.405 1.00 92.81 249 ALA A C 1
ATOM 2081 O O . ALA A 1 249 ? -5.960 3.215 5.601 1.00 92.81 249 ALA A O 1
ATOM 2082 N N . THR A 1 250 ? -5.577 4.327 3.682 1.00 91.06 250 THR A N 1
ATOM 2083 C CA . THR A 1 250 ? -5.860 5.651 4.260 1.00 91.06 250 THR A CA 1
ATOM 2084 C C . THR A 1 250 ? -7.326 5.783 4.667 1.00 91.06 250 THR A C 1
ATOM 2086 O O . THR A 1 250 ? -7.602 6.201 5.789 1.00 91.06 250 THR A O 1
ATOM 2089 N N . LEU A 1 251 ? -8.278 5.334 3.838 1.00 90.56 251 LEU A N 1
ATOM 2090 C CA . LEU A 1 251 ? -9.700 5.307 4.210 1.00 90.56 251 LEU A CA 1
ATOM 2091 C C . LEU A 1 251 ? -9.970 4.444 5.447 1.00 90.56 251 LEU A C 1
ATOM 2093 O O . LEU A 1 251 ? -10.782 4.820 6.292 1.00 90.56 251 LEU A O 1
ATOM 2097 N N . LYS A 1 252 ? -9.304 3.292 5.561 1.00 92.62 252 LYS A N 1
ATOM 2098 C CA . LYS A 1 252 ? -9.418 2.420 6.732 1.00 92.62 252 LYS A CA 1
ATOM 2099 C C . LYS A 1 252 ? -8.854 3.101 7.977 1.00 92.62 252 LYS A C 1
ATOM 2101 O O . LYS A 1 252 ? -9.542 3.146 8.985 1.00 92.62 252 LYS A O 1
ATOM 2106 N N . SER A 1 253 ? -7.667 3.696 7.886 1.00 94.00 253 SER A N 1
ATOM 2107 C CA . SER A 1 253 ? -7.067 4.451 8.990 1.00 94.00 253 SER A CA 1
ATOM 2108 C C . SER A 1 253 ? -7.959 5.615 9.437 1.00 94.00 253 SER A C 1
ATOM 2110 O O . SER A 1 253 ? -8.145 5.837 10.632 1.00 94.00 253 SER A O 1
ATOM 2112 N N . ASN A 1 254 ? -8.564 6.341 8.496 1.00 92.25 254 ASN A N 1
ATOM 2113 C CA . ASN A 1 254 ? -9.493 7.426 8.813 1.00 92.25 254 ASN A CA 1
ATOM 2114 C C . ASN A 1 254 ? -10.762 6.894 9.495 1.00 92.25 254 ASN A C 1
ATOM 2116 O O . ASN A 1 254 ? -11.221 7.456 10.483 1.00 92.25 254 ASN A O 1
ATOM 2120 N N . HIS A 1 255 ? -11.304 5.770 9.027 1.00 91.75 255 HIS A N 1
ATOM 2121 C CA . HIS A 1 255 ? -12.446 5.135 9.677 1.00 91.75 255 HIS A CA 1
ATOM 2122 C C . HIS A 1 255 ? -12.115 4.655 11.097 1.00 91.75 255 HIS A C 1
ATOM 2124 O O . HIS A 1 255 ? -12.868 4.938 12.027 1.00 91.75 255 HIS A O 1
ATOM 2130 N N . ASP A 1 256 ? -10.982 3.976 11.275 1.00 90.12 256 ASP A N 1
ATOM 2131 C CA . ASP A 1 256 ? -10.540 3.453 12.568 1.00 90.12 256 ASP A CA 1
ATOM 2132 C C . ASP A 1 256 ? -10.307 4.605 13.563 1.00 90.12 256 ASP A C 1
ATOM 2134 O O . ASP A 1 256 ? -10.768 4.541 14.701 1.00 90.12 256 ASP A O 1
ATOM 2138 N N . THR A 1 257 ? -9.703 5.715 13.122 1.00 92.44 257 THR A N 1
ATOM 2139 C CA . THR A 1 257 ? -9.531 6.919 13.958 1.00 92.44 257 THR A CA 1
ATOM 2140 C C . THR A 1 257 ? -10.855 7.612 14.287 1.00 92.44 257 THR A C 1
ATOM 2142 O O . THR A 1 257 ? -11.048 8.053 15.419 1.00 92.44 257 THR A O 1
ATOM 2145 N N . GLU A 1 258 ? -11.814 7.700 13.362 1.00 90.19 258 GLU A N 1
ATOM 2146 C CA . GLU A 1 258 ? -13.163 8.200 13.666 1.00 90.19 258 GLU A CA 1
ATOM 2147 C C . GLU A 1 258 ? -13.891 7.323 14.690 1.00 90.19 258 GLU A C 1
ATOM 2149 O O . GLU A 1 258 ? -14.598 7.841 15.563 1.00 90.19 258 GLU A O 1
ATOM 2154 N N . MET A 1 259 ? -13.747 6.003 14.576 1.00 87.00 259 MET A N 1
ATOM 2155 C CA . MET A 1 259 ? -14.341 5.047 15.505 1.00 87.00 259 MET A CA 1
ATOM 2156 C C . MET A 1 259 ? -13.689 5.138 16.883 1.00 87.00 259 MET A C 1
ATOM 2158 O O . MET A 1 259 ? -14.418 5.185 17.876 1.00 87.00 259 MET A O 1
ATOM 2162 N N . GLU A 1 260 ? -12.363 5.266 16.951 1.00 88.50 260 GLU A N 1
ATOM 2163 C CA . GLU A 1 260 ? -11.643 5.451 18.212 1.00 88.50 260 GLU A CA 1
ATOM 2164 C C . GLU A 1 260 ? -12.009 6.783 18.867 1.00 88.50 260 GLU A C 1
ATOM 2166 O O . GLU A 1 260 ? -12.354 6.823 20.040 1.00 88.50 260 GLU A O 1
ATOM 2171 N N . ASN A 1 261 ? -12.097 7.871 18.100 1.00 90.69 261 ASN A N 1
ATOM 2172 C CA . ASN A 1 261 ? -12.548 9.163 18.618 1.00 90.69 261 ASN A CA 1
ATOM 2173 C C . ASN A 1 261 ? -13.967 9.097 19.210 1.00 90.69 261 ASN A C 1
ATOM 2175 O O . ASN A 1 261 ? -14.249 9.716 20.238 1.00 90.69 261 ASN A O 1
ATOM 2179 N N . LYS A 1 262 ? -14.888 8.362 18.573 1.00 88.19 262 LYS A N 1
ATOM 2180 C CA . LYS A 1 262 ? -16.241 8.134 19.115 1.00 88.19 262 LYS A CA 1
ATOM 2181 C C . LYS A 1 262 ? -16.191 7.287 20.385 1.00 88.19 262 LYS A C 1
ATOM 2183 O O . LYS A 1 262 ? -16.882 7.614 21.349 1.00 88.19 262 LYS A O 1
ATOM 2188 N N . ARG A 1 263 ? -15.361 6.243 20.395 1.00 87.38 263 A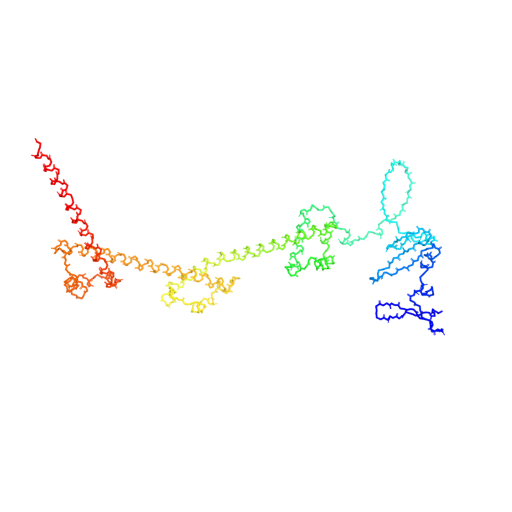RG A N 1
ATOM 2189 C CA . ARG A 1 263 ? -15.133 5.368 21.549 1.00 87.38 263 ARG A CA 1
ATOM 2190 C C . ARG A 1 263 ? -14.555 6.154 22.724 1.00 87.38 263 ARG A C 1
ATOM 2192 O O . ARG A 1 263 ? -15.148 6.132 23.792 1.00 87.38 263 ARG A O 1
ATOM 2199 N N . GLU A 1 264 ? -13.502 6.940 22.533 1.00 88.00 264 GLU A N 1
ATOM 2200 C CA . GLU A 1 264 ? -12.918 7.797 23.570 1.00 88.00 264 GLU A CA 1
ATOM 2201 C C . GLU A 1 264 ? -13.920 8.799 24.150 1.00 88.00 264 GLU A C 1
ATOM 2203 O O . GLU A 1 264 ? -13.966 9.001 25.364 1.00 88.00 264 GLU A O 1
ATOM 2208 N N . ARG A 1 265 ? -14.732 9.442 23.300 1.00 88.25 265 ARG A N 1
ATOM 2209 C CA . ARG A 1 265 ? -15.798 10.348 23.760 1.00 88.25 265 ARG A CA 1
ATOM 2210 C C . ARG A 1 265 ? -16.805 9.604 24.632 1.00 88.25 265 ARG A C 1
ATOM 2212 O O . ARG A 1 265 ? -17.133 10.083 25.714 1.00 88.25 265 ARG A O 1
ATOM 2219 N N . ALA A 1 266 ? -17.227 8.415 24.205 1.00 87.81 266 ALA A N 1
ATOM 2220 C CA . ALA A 1 266 ? -18.127 7.567 24.976 1.00 87.81 266 ALA A CA 1
ATOM 2221 C C . ALA A 1 266 ? -17.513 7.144 26.320 1.00 87.81 266 ALA A C 1
ATOM 2223 O O . ALA A 1 266 ? -18.192 7.197 27.343 1.00 87.81 266 ALA A O 1
ATOM 2224 N N . ILE A 1 267 ? -16.225 6.784 26.337 1.00 85.31 267 ILE A N 1
ATOM 2225 C CA . ILE A 1 267 ? -15.485 6.445 27.558 1.00 85.31 267 ILE A CA 1
ATOM 2226 C C . ILE A 1 267 ? -15.466 7.639 28.518 1.00 85.31 267 ILE A C 1
ATOM 2228 O O . ILE A 1 267 ? -15.823 7.479 29.680 1.00 85.31 267 ILE A O 1
ATOM 2232 N N . LYS A 1 268 ? -15.112 8.841 28.046 1.00 86.38 268 LYS A N 1
ATOM 2233 C CA . LYS A 1 268 ? -15.063 10.064 28.873 1.00 86.38 268 LYS A CA 1
ATOM 2234 C C . LYS A 1 268 ? -16.431 10.435 29.452 1.00 86.38 268 LYS A C 1
ATOM 2236 O O . LYS A 1 268 ? -16.539 10.856 30.601 1.00 86.38 268 LYS A O 1
ATOM 2241 N N . GLU A 1 269 ? -17.497 10.286 28.673 1.00 86.00 269 GLU A N 1
ATOM 2242 C CA . GLU A 1 269 ? -18.860 10.511 29.163 1.00 86.00 269 GLU A CA 1
ATOM 2243 C C . GLU A 1 269 ? -19.273 9.461 30.198 1.00 86.00 269 GLU A C 1
ATOM 2245 O O . GLU A 1 269 ? -19.892 9.800 31.210 1.00 86.00 269 GLU A O 1
ATOM 2250 N N . LEU A 1 270 ? -18.899 8.198 29.980 1.00 84.75 270 LEU A N 1
ATOM 2251 C CA . LEU A 1 270 ? -19.199 7.109 30.899 1.00 84.75 270 LEU A CA 1
ATOM 2252 C C . LEU A 1 270 ? -18.431 7.256 32.215 1.00 84.75 270 LEU A C 1
ATOM 2254 O O . LEU A 1 270 ? -19.018 7.069 33.276 1.00 84.75 270 LEU A O 1
ATOM 2258 N N . THR A 1 271 ? -17.155 7.638 32.182 1.00 84.56 271 THR A N 1
ATOM 2259 C CA . THR A 1 271 ? -16.375 7.888 33.402 1.00 84.56 271 THR A CA 1
ATOM 2260 C C . THR A 1 271 ? -16.935 9.071 34.188 1.00 84.56 271 THR A C 1
ATOM 2262 O O . THR A 1 271 ? -17.072 8.992 35.410 1.00 84.56 271 THR A O 1
ATOM 2265 N N . ASN A 1 272 ? -17.359 10.143 33.515 1.00 85.81 272 ASN A N 1
ATOM 2266 C CA . ASN A 1 272 ? -18.058 11.258 34.161 1.00 85.81 272 ASN A CA 1
ATOM 2267 C C . ASN A 1 272 ? -19.385 10.816 34.798 1.00 85.81 272 ASN A C 1
ATOM 2269 O O . ASN A 1 272 ? -19.719 11.228 35.910 1.00 85.81 272 ASN A O 1
ATOM 2273 N N . TYR A 1 273 ? -20.136 9.953 34.119 1.00 84.19 273 TYR A N 1
ATOM 2274 C CA . TYR A 1 273 ? -21.381 9.404 34.641 1.00 84.19 273 TYR A CA 1
ATOM 2275 C C . TYR A 1 273 ? -21.154 8.493 35.861 1.00 84.19 273 TYR A C 1
ATOM 2277 O O . TYR A 1 273 ? -21.785 8.688 36.902 1.00 84.19 273 TYR A O 1
ATOM 2285 N N . LEU A 1 274 ? -20.216 7.548 35.767 1.00 81.31 274 LEU A N 1
ATOM 2286 C CA . LEU A 1 274 ? -19.873 6.625 36.850 1.00 81.31 274 LEU A CA 1
ATOM 2287 C C . LEU A 1 274 ? -19.272 7.356 38.052 1.00 81.31 274 LEU A C 1
ATOM 2289 O O . LEU A 1 274 ? -19.679 7.096 39.180 1.00 81.31 274 LEU A O 1
ATOM 2293 N N . SER A 1 275 ? -18.380 8.325 37.836 1.00 81.81 275 SER A N 1
ATOM 2294 C CA . SER A 1 275 ? -17.816 9.129 38.929 1.00 81.81 275 SER A CA 1
ATOM 2295 C C . SER A 1 275 ? -18.882 9.939 39.670 1.00 81.81 275 SER A C 1
ATOM 2297 O O . SER A 1 275 ? -18.795 10.084 40.888 1.00 81.81 275 SER A O 1
ATOM 2299 N N . LYS A 1 276 ? -19.928 10.419 38.983 1.00 83.38 276 LYS A N 1
ATOM 2300 C CA . LYS A 1 276 ? -21.079 11.055 39.641 1.00 83.38 276 LYS A CA 1
ATOM 2301 C C . LYS A 1 276 ? -21.839 10.068 40.531 1.00 83.38 276 LYS A C 1
ATOM 2303 O O . LYS A 1 276 ? -22.145 10.400 41.670 1.00 83.38 276 LYS A O 1
ATOM 2308 N N . ILE A 1 277 ? -22.089 8.849 40.050 1.00 81.06 277 ILE A N 1
ATOM 2309 C CA . ILE A 1 277 ? -22.762 7.806 40.843 1.00 81.06 277 ILE A CA 1
ATOM 2310 C C . ILE A 1 277 ? -21.930 7.413 42.066 1.00 81.06 277 ILE A C 1
ATOM 2312 O O . ILE A 1 277 ? -22.471 7.306 43.165 1.00 81.06 277 ILE A O 1
ATOM 2316 N N . ILE A 1 278 ? -20.622 7.216 41.885 1.00 79.31 278 ILE A N 1
ATOM 2317 C CA . ILE A 1 278 ? -19.712 6.823 42.967 1.00 79.31 278 ILE A CA 1
ATOM 2318 C C . ILE A 1 278 ? -19.638 7.921 44.034 1.00 79.31 278 ILE A C 1
ATOM 2320 O O . ILE A 1 278 ? -19.659 7.610 45.224 1.00 79.31 278 ILE A O 1
ATOM 2324 N N . LYS A 1 279 ? -19.619 9.202 43.639 1.00 76.69 279 LYS A N 1
ATOM 2325 C CA . LYS A 1 279 ? -19.665 10.328 44.586 1.00 76.69 279 LYS A CA 1
ATOM 2326 C C . LYS A 1 279 ? -20.955 10.356 45.405 1.00 76.69 279 LYS A C 1
ATOM 2328 O O . LYS A 1 279 ? -20.890 10.625 46.600 1.00 76.69 279 LYS A O 1
ATOM 2333 N N . ASP A 1 280 ? -22.095 10.058 44.786 1.00 75.25 280 ASP A N 1
ATOM 2334 C CA . ASP A 1 280 ? -23.396 10.108 45.461 1.00 75.25 280 ASP A CA 1
ATOM 2335 C C . ASP A 1 280 ? -23.647 8.880 46.362 1.00 75.25 280 ASP A C 1
ATOM 2337 O O . ASP A 1 280 ? -24.283 9.012 47.407 1.00 75.25 280 ASP A O 1
ATOM 2341 N N . LYS A 1 281 ? -23.184 7.680 45.973 1.00 69.38 281 LYS A N 1
ATOM 2342 C CA . LYS A 1 281 ? -23.568 6.404 46.624 1.00 69.38 281 LYS A CA 1
ATOM 2343 C C . LYS A 1 281 ? -22.422 5.584 47.220 1.00 69.38 281 LYS A C 1
ATOM 2345 O O . LYS A 1 281 ? -22.688 4.589 47.890 1.00 69.38 281 LYS A O 1
ATOM 2350 N N . GLY A 1 282 ? -21.171 5.989 47.021 1.00 69.75 282 GLY A N 1
ATOM 2351 C CA . GLY A 1 282 ? -19.999 5.212 47.421 1.00 69.75 282 GLY A CA 1
ATOM 2352 C C . GLY A 1 282 ? -19.708 4.036 46.482 1.00 69.75 282 GLY A C 1
ATOM 2353 O O . GLY A 1 282 ? -20.318 3.890 45.423 1.00 69.75 282 GLY A O 1
ATOM 2354 N N . ILE A 1 283 ? -18.731 3.202 46.857 1.00 71.62 283 ILE A N 1
ATOM 2355 C CA . ILE A 1 283 ? -18.353 2.015 46.076 1.00 71.62 283 ILE A CA 1
ATOM 2356 C C . ILE A 1 283 ? -19.507 1.010 46.160 1.00 71.62 283 ILE A C 1
ATOM 2358 O O . ILE A 1 283 ? -19.767 0.445 47.220 1.00 71.62 283 ILE A O 1
ATOM 2362 N N . LEU A 1 284 ? -20.214 0.833 45.047 1.00 73.38 284 LEU A N 1
ATOM 2363 C CA . LEU A 1 284 ? -21.288 -0.150 44.894 1.00 73.38 284 LEU A CA 1
ATOM 2364 C C . LEU A 1 284 ? -20.707 -1.519 44.508 1.00 73.38 284 LEU A C 1
ATOM 2366 O O . LEU A 1 284 ? -19.551 -1.606 44.119 1.00 73.38 284 LEU A O 1
ATOM 2370 N N . ASP A 1 285 ? -21.502 -2.582 44.613 1.00 77.56 285 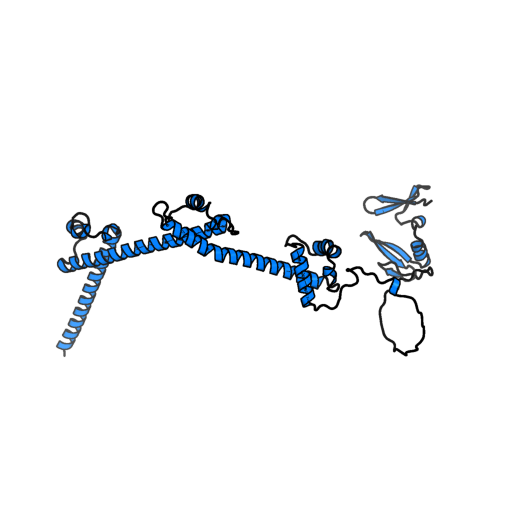ASP A N 1
ATOM 2371 C CA . ASP A 1 285 ? -21.163 -3.887 44.033 1.00 77.56 285 ASP A CA 1
ATOM 2372 C C . ASP A 1 285 ? -21.593 -3.925 42.554 1.00 77.56 285 ASP A C 1
ATOM 2374 O O . ASP A 1 285 ? -22.630 -3.347 42.197 1.00 77.56 285 ASP A O 1
ATOM 2378 N N . TRP A 1 286 ? -20.835 -4.612 41.689 1.00 79.75 286 TRP A N 1
ATOM 2379 C CA . TRP A 1 286 ? -21.055 -4.614 40.231 1.00 79.75 286 TRP A CA 1
ATOM 2380 C C . TRP A 1 286 ? -22.487 -5.020 39.871 1.00 79.75 286 TRP A C 1
ATOM 2382 O O . TRP A 1 286 ? -23.126 -4.398 39.028 1.00 79.75 286 TRP A O 1
ATOM 2392 N N . LYS A 1 287 ? -23.038 -6.010 40.579 1.00 78.44 287 LYS A N 1
ATOM 2393 C CA . LYS A 1 287 ? -24.396 -6.520 40.348 1.00 78.44 287 LYS A CA 1
ATOM 2394 C C . LYS A 1 287 ? -25.483 -5.472 40.622 1.00 78.44 287 LYS A C 1
ATOM 2396 O O . LYS A 1 287 ? -26.519 -5.453 39.957 1.00 78.44 287 LYS A O 1
ATOM 2401 N N . ILE A 1 288 ? -25.257 -4.583 41.590 1.00 77.38 288 ILE A N 1
ATOM 2402 C CA . ILE A 1 288 ? -26.173 -3.482 41.922 1.00 77.38 288 ILE A CA 1
ATOM 2403 C C . ILE A 1 288 ? -26.025 -2.360 40.889 1.00 77.38 288 ILE A C 1
ATOM 2405 O O . ILE A 1 288 ? -27.022 -1.792 40.446 1.00 77.38 288 ILE A O 1
ATOM 2409 N N . LEU A 1 289 ? -24.791 -2.074 40.466 1.00 75.62 289 LEU A N 1
ATOM 2410 C CA . LEU A 1 289 ? -24.505 -1.083 39.430 1.00 75.62 289 LEU A CA 1
ATOM 2411 C C . LEU A 1 289 ? -25.142 -1.469 38.087 1.00 75.62 289 LEU A C 1
ATOM 2413 O O . LEU A 1 289 ? -25.823 -0.651 37.467 1.00 75.62 289 LEU A O 1
ATOM 2417 N N . GLU A 1 290 ? -24.960 -2.723 37.676 1.00 76.19 290 GLU A N 1
ATOM 2418 C CA . GLU A 1 290 ? -25.504 -3.281 36.440 1.00 76.19 290 GLU A CA 1
ATOM 2419 C C . GLU A 1 290 ? -27.035 -3.260 36.443 1.00 76.19 290 GLU A C 1
ATOM 2421 O O . GLU A 1 290 ? -27.649 -2.785 35.492 1.00 76.19 290 GLU A O 1
ATOM 2426 N N . SER A 1 291 ? -27.655 -3.716 37.535 1.00 72.44 291 SER A N 1
ATOM 2427 C CA . SER A 1 291 ? -29.114 -3.824 37.624 1.00 72.44 291 SER A CA 1
ATOM 2428 C C . SER A 1 291 ? -29.837 -2.491 37.811 1.00 72.44 291 SER A C 1
ATOM 2430 O O . SER A 1 291 ? -30.983 -2.382 37.391 1.00 72.44 291 SER A O 1
ATOM 2432 N N . GLN A 1 292 ? -29.227 -1.475 38.425 1.00 68.75 292 GLN A N 1
ATOM 2433 C CA . GLN A 1 292 ? -29.926 -0.218 38.729 1.00 68.75 292 GLN A CA 1
ATOM 2434 C C . GLN A 1 292 ? -29.499 0.972 37.862 1.00 68.75 292 GLN A C 1
ATOM 2436 O O . GLN A 1 292 ? -30.292 1.898 37.688 1.00 68.75 292 GLN A O 1
ATOM 2441 N N . TYR A 1 293 ? -28.265 0.998 37.343 1.00 67.25 293 TYR A N 1
ATOM 2442 C CA . TYR A 1 293 ? -27.702 2.208 36.722 1.00 67.25 293 TYR A CA 1
ATOM 2443 C C . TYR A 1 293 ? -27.171 2.020 35.304 1.00 67.25 293 TYR A C 1
ATOM 2445 O O . TYR A 1 293 ? -26.943 3.025 34.631 1.00 67.25 293 TYR A O 1
ATOM 2453 N N . LEU A 1 294 ? -27.003 0.786 34.830 1.00 72.81 294 LEU A N 1
ATOM 2454 C CA . LEU A 1 294 ? -26.457 0.505 33.504 1.00 72.81 294 LEU A CA 1
ATOM 2455 C C . LEU A 1 294 ? -27.491 -0.139 32.573 1.00 72.81 294 LEU A C 1
ATOM 2457 O O . LEU A 1 294 ? -28.512 -0.677 33.002 1.00 72.81 294 LEU A O 1
ATOM 2461 N N . PHE A 1 295 ? -27.188 -0.081 31.275 1.00 72.81 295 PHE A N 1
ATOM 2462 C CA . PHE A 1 295 ? -27.909 -0.772 30.207 1.00 72.81 295 PHE A CA 1
ATOM 2463 C C . PHE A 1 295 ? -29.411 -0.441 30.162 1.00 72.81 295 PHE A C 1
ATOM 2465 O O . PHE A 1 295 ? -29.787 0.718 29.996 1.00 72.81 295 PHE A O 1
ATOM 2472 N N . GLU A 1 296 ? -30.263 -1.459 30.259 1.00 68.56 296 GLU A N 1
ATOM 2473 C CA . GLU A 1 296 ? -31.702 -1.397 29.989 1.00 68.56 296 GLU A CA 1
ATOM 2474 C C . GLU A 1 296 ? -32.493 -0.685 31.095 1.00 68.56 296 GLU A C 1
ATOM 2476 O O . GLU A 1 296 ? -33.562 -0.139 30.833 1.00 68.56 296 GLU A O 1
ATOM 2481 N N . ASN A 1 297 ? -31.947 -0.607 32.312 1.00 62.78 297 ASN A N 1
ATOM 2482 C CA . ASN A 1 297 ? -32.678 -0.099 33.475 1.00 62.78 297 ASN A CA 1
ATOM 2483 C C . ASN A 1 297 ? -32.496 1.407 33.717 1.00 62.78 297 ASN A C 1
ATOM 2485 O O . ASN A 1 297 ? -33.151 1.964 34.599 1.00 62.78 297 ASN A O 1
ATOM 2489 N N . ASN A 1 298 ? -31.651 2.097 32.936 1.00 70.12 298 ASN A N 1
ATOM 2490 C CA . ASN A 1 298 ? -31.442 3.537 33.090 1.00 70.12 298 ASN A CA 1
ATOM 2491 C C . ASN A 1 298 ? -31.695 4.336 31.808 1.00 70.12 298 ASN A C 1
ATOM 2493 O O . ASN A 1 298 ? -30.939 4.285 30.837 1.00 70.12 298 ASN A O 1
ATOM 2497 N N . GLN A 1 299 ? -32.709 5.198 31.866 1.00 67.19 299 GLN A N 1
ATOM 2498 C CA . GLN A 1 299 ? -33.080 6.102 30.781 1.00 67.19 299 GLN A CA 1
ATOM 2499 C C . GLN A 1 299 ? -31.950 7.073 30.395 1.00 67.19 299 GLN A C 1
ATOM 2501 O O . GLN A 1 299 ? -31.815 7.416 29.224 1.00 67.19 299 GLN A O 1
ATOM 2506 N N . ARG A 1 300 ? -31.092 7.479 31.344 1.00 67.44 300 ARG A N 1
ATOM 2507 C CA . ARG A 1 300 ? -29.934 8.352 31.063 1.00 67.44 300 ARG A CA 1
ATOM 2508 C C . ARG A 1 300 ? -28.832 7.637 30.283 1.00 67.44 300 ARG A C 1
ATOM 2510 O O . ARG A 1 300 ? -28.129 8.278 29.512 1.00 67.44 300 ARG A O 1
ATOM 2517 N N . TYR A 1 301 ? -28.695 6.325 30.471 1.00 69.94 301 TYR A N 1
ATOM 2518 C CA . TYR A 1 301 ? -27.753 5.507 29.711 1.00 69.94 301 TYR A CA 1
ATOM 2519 C C . TYR A 1 301 ? -28.270 5.283 28.281 1.00 69.94 301 TYR A C 1
ATOM 2521 O O . TYR A 1 301 ? -27.533 5.457 27.317 1.00 69.94 301 TYR A O 1
ATOM 2529 N N . LEU A 1 302 ? -29.570 5.016 28.130 1.00 69.31 302 LEU A N 1
ATOM 2530 C CA . LEU A 1 302 ? -30.218 4.824 26.826 1.00 69.31 302 LEU A CA 1
ATOM 2531 C C . LEU A 1 302 ? -30.299 6.104 25.972 1.00 69.31 302 LEU A C 1
ATOM 2533 O O . LEU A 1 302 ? -30.303 6.025 24.746 1.00 69.31 302 LEU A O 1
ATOM 2537 N N . GLN A 1 303 ? -30.353 7.287 26.589 1.00 71.44 303 GLN A N 1
ATOM 2538 C CA . GLN A 1 303 ? -30.392 8.568 25.867 1.00 71.44 303 GLN A CA 1
ATOM 2539 C C . GLN A 1 303 ? -29.056 8.934 25.198 1.00 71.44 303 GLN A C 1
ATOM 2541 O O . GLN A 1 303 ? -29.040 9.693 24.224 1.00 71.44 303 GLN A O 1
ATOM 2546 N N . ASN A 1 304 ? -27.938 8.382 25.673 1.00 74.81 304 ASN A N 1
ATOM 2547 C CA . ASN A 1 304 ? -26.614 8.705 25.158 1.00 74.81 304 ASN A CA 1
ATOM 2548 C C . ASN A 1 304 ? -26.248 7.796 23.983 1.00 74.81 304 ASN A C 1
ATOM 2550 O O . ASN A 1 304 ? -25.814 6.657 24.145 1.00 74.81 304 ASN A O 1
ATOM 2554 N N . LYS A 1 305 ? -26.348 8.349 22.770 1.00 72.19 305 LYS A N 1
ATOM 2555 C CA . LYS A 1 305 ? -25.987 7.662 21.517 1.00 72.19 305 LYS A CA 1
ATOM 2556 C C . LYS A 1 305 ? -24.545 7.135 21.512 1.00 72.19 305 LYS A C 1
ATOM 2558 O O . LYS A 1 305 ? -24.275 6.115 20.890 1.00 72.19 305 LYS A O 1
ATOM 2563 N N . ASN A 1 306 ? -23.642 7.792 22.240 1.00 73.00 306 ASN A N 1
ATOM 2564 C CA . ASN A 1 306 ? -22.229 7.424 22.321 1.00 73.00 306 ASN A CA 1
ATOM 2565 C C . ASN A 1 306 ? -22.005 6.080 23.042 1.00 73.00 306 ASN A C 1
ATOM 2567 O O . ASN A 1 306 ? -21.065 5.360 22.714 1.00 73.00 306 ASN A O 1
ATOM 2571 N N . PHE A 1 307 ? -22.887 5.685 23.967 1.00 70.81 307 PHE A N 1
ATOM 2572 C CA . PHE A 1 307 ? -22.735 4.435 24.723 1.00 70.81 307 PHE A CA 1
ATOM 2573 C C . PHE A 1 307 ? -23.046 3.177 23.907 1.00 70.81 307 PHE A C 1
ATOM 2575 O O . PHE A 1 307 ? -22.613 2.094 24.285 1.00 70.81 307 PHE A O 1
ATOM 2582 N N . SER A 1 308 ? -23.707 3.308 22.751 1.00 68.56 308 SER A N 1
ATOM 2583 C CA . SER A 1 308 ? -23.932 2.179 21.832 1.00 68.56 308 SER A CA 1
ATOM 2584 C C . SER A 1 308 ? -22.631 1.638 21.224 1.00 68.56 308 SER A C 1
ATOM 2586 O O . SER A 1 308 ? -22.585 0.497 20.773 1.00 68.56 308 SER A O 1
ATOM 2588 N N . ASN A 1 309 ? -21.568 2.448 21.216 1.00 73.38 309 ASN A N 1
ATOM 2589 C CA . ASN A 1 309 ? -20.259 2.083 20.676 1.00 73.38 309 ASN A CA 1
ATOM 2590 C C . ASN A 1 309 ? -19.365 1.357 21.696 1.00 73.38 309 ASN A C 1
ATOM 2592 O O . ASN A 1 309 ? -18.283 0.900 21.326 1.00 73.38 309 ASN A O 1
ATOM 2596 N N . LEU A 1 310 ? -19.779 1.271 22.964 1.00 78.69 310 LEU A N 1
ATOM 2597 C CA . LEU A 1 310 ? -19.007 0.631 24.026 1.00 78.69 310 LEU A CA 1
ATOM 2598 C C . LEU A 1 310 ? -19.418 -0.827 24.192 1.00 78.69 310 LEU A C 1
ATOM 2600 O O . LEU A 1 310 ? -20.604 -1.160 24.210 1.00 78.69 310 LEU A O 1
ATOM 2604 N N . THR A 1 311 ? -18.434 -1.706 24.366 1.00 81.75 311 THR A N 1
ATOM 2605 C CA . THR A 1 311 ? -18.722 -3.089 24.744 1.00 81.75 311 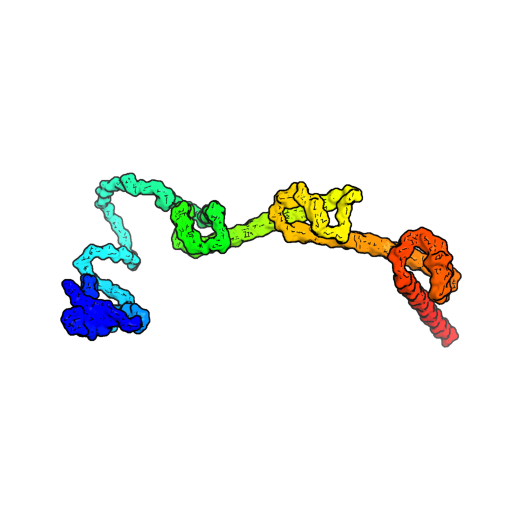THR A CA 1
ATOM 2606 C C . THR A 1 311 ? -18.979 -3.181 26.246 1.00 81.75 311 THR A C 1
ATOM 2608 O O . THR A 1 311 ? -18.473 -2.380 27.032 1.00 81.75 311 THR A O 1
ATOM 2611 N N . LYS A 1 312 ? -19.735 -4.198 26.678 1.00 80.31 312 LYS A N 1
ATOM 2612 C CA . LYS A 1 312 ? -19.949 -4.467 28.113 1.00 80.31 312 LYS A CA 1
ATOM 2613 C C . LYS A 1 312 ? -18.626 -4.668 28.866 1.00 80.31 312 LYS A C 1
ATOM 2615 O O . LYS A 1 312 ? -18.521 -4.284 30.025 1.00 80.31 312 LYS A O 1
ATOM 2620 N N . LEU A 1 313 ? -17.620 -5.226 28.186 1.00 82.75 313 LEU A N 1
ATOM 2621 C CA . LEU A 1 313 ? -16.273 -5.408 28.720 1.00 82.75 313 LEU A CA 1
ATOM 2622 C C . LEU A 1 313 ? -15.603 -4.056 28.985 1.00 82.75 313 LEU A C 1
ATOM 2624 O O . LEU A 1 313 ? -15.048 -3.872 30.061 1.00 82.75 313 LEU A O 1
ATOM 2628 N N . ASP A 1 314 ? -15.728 -3.095 28.066 1.00 82.25 314 ASP A N 1
ATOM 2629 C CA . ASP A 1 314 ? -15.174 -1.746 28.247 1.00 82.25 314 ASP A CA 1
ATOM 2630 C C . ASP A 1 314 ? -15.802 -1.022 29.445 1.00 82.25 314 ASP A C 1
ATOM 2632 O O . ASP A 1 314 ? -15.119 -0.335 30.197 1.00 82.25 314 ASP A O 1
ATOM 2636 N N . VAL A 1 315 ? -17.110 -1.191 29.656 1.00 83.19 315 VAL A N 1
ATOM 2637 C CA . VAL A 1 315 ? -17.802 -0.615 30.822 1.00 83.19 315 VAL A CA 1
ATOM 2638 C C . VAL A 1 315 ? -17.263 -1.212 32.123 1.00 83.19 315 VAL A C 1
ATOM 2640 O O . VAL A 1 315 ? -17.022 -0.481 33.084 1.00 83.19 315 VAL A O 1
ATOM 2643 N N . LEU A 1 316 ? -17.055 -2.530 32.150 1.00 81.88 316 LEU A N 1
ATOM 2644 C CA . LEU A 1 316 ? -16.528 -3.232 33.316 1.00 81.88 316 LEU A CA 1
ATOM 2645 C C . LEU A 1 316 ? -15.083 -2.822 33.616 1.00 81.88 316 LEU A C 1
ATOM 2647 O O . LEU A 1 316 ? -14.769 -2.527 34.766 1.00 81.88 316 LEU A O 1
ATOM 2651 N N . THR A 1 317 ? -14.210 -2.767 32.609 1.00 84.75 317 THR A N 1
ATOM 2652 C CA . THR A 1 317 ? -12.806 -2.375 32.808 1.00 84.75 317 THR A CA 1
ATOM 2653 C C . THR A 1 317 ? -12.692 -0.937 33.295 1.00 84.75 317 THR A C 1
ATOM 2655 O O . THR A 1 317 ? -11.930 -0.667 34.219 1.00 84.75 317 THR A O 1
ATOM 2658 N N . LEU A 1 318 ? -13.501 -0.019 32.759 1.00 83.12 318 LEU A N 1
ATOM 2659 C CA . LEU A 1 318 ? -13.555 1.356 33.257 1.00 83.12 318 LEU A CA 1
ATOM 2660 C C . LEU A 1 318 ? -14.034 1.430 34.700 1.00 83.12 318 LEU A C 1
ATOM 2662 O O . LEU A 1 318 ? -13.496 2.205 35.484 1.00 83.12 318 LEU A O 1
ATOM 2666 N N . TYR A 1 319 ? -15.034 0.632 35.061 1.00 83.69 319 TYR A N 1
ATOM 2667 C CA . TYR A 1 319 ? -15.522 0.591 36.429 1.00 83.69 319 TYR A CA 1
ATOM 2668 C C . TYR A 1 319 ? -14.477 0.032 37.406 1.00 83.69 319 TYR A C 1
ATOM 2670 O O . TYR A 1 319 ? -14.285 0.609 38.475 1.00 83.69 319 TYR A O 1
ATOM 2678 N N . LEU A 1 320 ? -13.767 -1.034 37.029 1.00 84.69 320 LEU A N 1
ATOM 2679 C CA . LEU A 1 320 ? -12.670 -1.585 37.827 1.00 84.69 320 LEU A CA 1
ATOM 2680 C C . LEU A 1 320 ? -11.557 -0.552 38.028 1.00 84.69 320 LEU A C 1
ATOM 2682 O O . LEU A 1 320 ? -11.181 -0.299 39.169 1.00 84.69 320 LEU A O 1
ATOM 2686 N N . ASN A 1 321 ? -11.123 0.116 36.957 1.00 85.75 321 ASN A N 1
ATOM 2687 C CA . ASN A 1 321 ? -10.115 1.175 37.042 1.00 85.75 321 ASN A CA 1
ATOM 2688 C C . ASN A 1 321 ? -10.574 2.321 37.959 1.00 85.75 321 ASN A C 1
ATOM 2690 O O . ASN A 1 321 ? -9.810 2.787 38.796 1.00 85.75 321 ASN A O 1
ATOM 2694 N N . LEU A 1 322 ? -11.843 2.738 37.871 1.00 83.31 322 LEU A N 1
ATOM 2695 C CA . LEU A 1 322 ? -12.391 3.774 38.755 1.00 83.31 322 LEU A CA 1
ATOM 2696 C C . LEU A 1 322 ? -12.410 3.347 40.230 1.00 83.31 322 LEU A C 1
ATOM 2698 O O . LEU A 1 322 ? -12.172 4.173 41.110 1.00 83.31 322 LEU A O 1
ATOM 2702 N N . ILE A 1 323 ? -12.698 2.077 40.525 1.00 83.12 323 ILE A N 1
ATOM 2703 C CA . ILE A 1 323 ? -12.625 1.557 41.898 1.00 83.12 323 ILE A CA 1
ATOM 2704 C C . ILE A 1 323 ? -11.177 1.531 42.388 1.00 83.12 323 ILE A C 1
ATOM 2706 O O . ILE A 1 323 ? -10.920 1.898 43.537 1.00 83.12 323 ILE A O 1
ATOM 2710 N N . GLU A 1 324 ? -10.240 1.088 41.551 1.00 84.75 324 GLU A N 1
ATOM 2711 C CA . GLU A 1 324 ? -8.813 1.088 41.875 1.00 84.75 324 GLU A CA 1
ATOM 2712 C C . GLU A 1 324 ? -8.312 2.506 42.173 1.00 84.75 324 GLU A C 1
ATOM 2714 O O . GLU A 1 324 ? -7.677 2.714 43.212 1.00 84.75 324 GLU A O 1
ATOM 2719 N N . ASP A 1 325 ? -8.686 3.490 41.353 1.00 83.69 325 ASP A N 1
ATOM 2720 C CA . ASP A 1 325 ? -8.359 4.906 41.554 1.00 83.69 325 ASP A CA 1
ATOM 2721 C C . ASP A 1 325 ? -8.919 5.445 42.883 1.00 83.69 325 ASP A C 1
ATOM 2723 O O . ASP A 1 325 ? -8.206 6.089 43.663 1.00 83.69 325 ASP A O 1
ATOM 2727 N N . GLU A 1 326 ? -10.183 5.149 43.194 1.00 81.06 326 GLU A N 1
ATOM 2728 C CA . GLU A 1 326 ? -10.819 5.544 44.458 1.00 81.06 326 GLU A CA 1
ATOM 2729 C C . GLU A 1 326 ? -10.166 4.873 45.673 1.00 81.06 326 GLU A C 1
ATOM 2731 O O . GLU A 1 326 ? -9.944 5.510 46.709 1.00 81.06 326 GLU A O 1
ATOM 2736 N N . ASN A 1 327 ? -9.818 3.592 45.565 1.00 84.56 327 ASN A N 1
ATOM 2737 C CA . ASN A 1 327 ? -9.106 2.873 46.616 1.00 84.56 327 ASN A CA 1
ATOM 2738 C C . ASN A 1 327 ? -7.707 3.454 46.831 1.00 84.56 327 ASN A C 1
ATOM 2740 O O . ASN A 1 327 ? -7.309 3.676 47.977 1.00 84.56 327 ASN A O 1
ATOM 2744 N N . HIS A 1 328 ? -6.986 3.769 45.756 1.00 86.06 328 HIS A N 1
ATOM 2745 C CA . HIS A 1 328 ? -5.683 4.416 45.834 1.00 86.06 328 HIS A CA 1
ATOM 2746 C C . HIS A 1 328 ? -5.780 5.802 46.490 1.00 86.06 328 HIS A C 1
ATOM 2748 O O . HIS A 1 328 ? -5.008 6.104 47.404 1.00 86.06 328 HIS A O 1
ATOM 2754 N N . SER A 1 329 ? -6.780 6.612 46.125 1.00 85.44 329 SER A N 1
ATOM 2755 C CA . SER A 1 329 ? -7.044 7.912 46.762 1.00 85.44 329 SER A CA 1
ATOM 2756 C C . SER A 1 329 ? -7.319 7.778 48.265 1.00 85.44 329 SER A C 1
ATOM 2758 O O . SER A 1 329 ? -6.729 8.485 49.092 1.00 85.44 329 SER A O 1
ATOM 2760 N N . LYS A 1 330 ? -8.154 6.809 48.661 1.00 84.56 330 LYS A N 1
ATOM 2761 C CA . LYS A 1 330 ? -8.427 6.514 50.077 1.00 84.56 330 LYS A CA 1
ATOM 2762 C C . LYS A 1 330 ? -7.171 6.066 50.823 1.00 84.56 330 LYS A C 1
ATOM 2764 O O . LYS A 1 330 ? -6.940 6.535 51.938 1.00 84.56 330 LYS A O 1
ATOM 2769 N N . LEU A 1 331 ? -6.343 5.211 50.221 1.00 87.88 331 LEU A N 1
ATOM 2770 C CA . LEU A 1 331 ? -5.074 4.763 50.803 1.00 87.88 331 LEU A CA 1
ATOM 2771 C C . LEU A 1 331 ? -4.087 5.922 50.988 1.00 87.88 331 LEU A C 1
ATOM 2773 O O . LEU A 1 331 ? -3.469 6.029 52.050 1.00 87.88 331 LEU A O 1
ATOM 2777 N N . GLN A 1 332 ? -3.968 6.820 50.007 1.00 87.88 332 GLN A N 1
ATOM 2778 C CA . GLN A 1 332 ? -3.143 8.025 50.133 1.00 87.88 332 GLN A CA 1
ATOM 2779 C C . GLN A 1 332 ? -3.617 8.906 51.289 1.00 87.88 332 GLN A C 1
ATOM 2781 O O . GLN A 1 332 ? -2.817 9.266 52.155 1.00 87.88 332 GLN A O 1
ATOM 2786 N N . LYS A 1 333 ? -4.923 9.172 51.375 1.00 88.94 333 LYS A N 1
ATOM 2787 C CA . LYS A 1 333 ? -5.512 9.973 52.457 1.00 88.94 333 LYS A CA 1
ATOM 2788 C C . LYS A 1 333 ? -5.294 9.338 53.833 1.00 88.94 333 LYS A C 1
ATOM 2790 O O . LYS A 1 333 ? -4.998 10.033 54.804 1.00 88.94 333 LYS A O 1
ATOM 2795 N N . LEU A 1 334 ? -5.376 8.012 53.920 1.00 89.38 334 LEU A N 1
ATOM 2796 C CA . LEU A 1 334 ? -5.086 7.254 55.138 1.00 89.38 334 LEU A CA 1
ATOM 2797 C C . LEU A 1 334 ? -3.607 7.397 55.538 1.00 89.38 334 LEU A C 1
ATOM 2799 O O . LEU A 1 334 ? -3.302 7.650 56.705 1.00 89.38 334 LEU A O 1
ATOM 2803 N N . ASN A 1 335 ? -2.686 7.310 54.578 1.00 90.19 335 ASN A N 1
ATOM 2804 C CA . ASN A 1 335 ? -1.256 7.514 54.815 1.00 90.19 335 ASN A CA 1
ATOM 2805 C C . ASN A 1 335 ? -0.930 8.951 55.250 1.00 90.19 335 ASN A C 1
ATOM 2807 O O . ASN A 1 335 ? -0.110 9.144 56.148 1.00 90.19 335 ASN A O 1
ATOM 2811 N N . GLU A 1 336 ? -1.582 9.961 54.675 1.00 89.94 336 GLU A N 1
ATOM 2812 C CA . GLU A 1 336 ? -1.448 11.355 55.114 1.00 89.94 336 GLU A CA 1
ATOM 2813 C C . GLU A 1 336 ? -1.946 11.567 56.544 1.00 89.94 336 GLU A C 1
ATOM 2815 O O . GLU A 1 336 ? -1.268 12.217 57.341 1.00 89.94 336 GLU A O 1
ATOM 2820 N N . LEU A 1 337 ? -3.103 11.001 56.897 1.00 88.44 337 LEU A N 1
ATOM 2821 C CA . LEU A 1 337 ? -3.637 11.072 58.258 1.00 88.44 337 LEU A CA 1
ATOM 2822 C C . LEU A 1 337 ? -2.721 10.368 59.259 1.00 88.44 337 LEU A C 1
ATOM 2824 O O . LEU A 1 337 ? -2.441 10.925 60.318 1.00 88.44 337 LEU A O 1
ATOM 2828 N N . LYS A 1 338 ? -2.185 9.192 58.905 1.00 88.06 338 LYS A N 1
ATOM 2829 C CA . LYS A 1 338 ? -1.159 8.512 59.707 1.00 88.06 338 LYS A CA 1
ATOM 2830 C C . LYS A 1 338 ? 0.046 9.422 59.929 1.00 88.06 338 LYS A C 1
ATOM 2832 O O . LYS A 1 338 ? 0.425 9.632 61.076 1.00 88.06 338 LYS A O 1
ATOM 2837 N N . LYS A 1 339 ? 0.603 10.020 58.867 1.00 86.88 339 LYS A N 1
ATOM 2838 C CA . LYS A 1 339 ? 1.729 10.967 58.972 1.00 86.88 339 LYS A CA 1
ATOM 2839 C C . LYS A 1 339 ? 1.401 12.145 59.896 1.00 86.88 339 LYS A C 1
ATOM 2841 O O . LYS A 1 339 ? 2.204 12.458 60.769 1.00 86.88 339 LYS A O 1
ATOM 2846 N N . LYS A 1 340 ? 0.221 12.760 59.758 1.00 85.56 340 LYS A N 1
ATOM 2847 C CA . LYS A 1 340 ? -0.222 13.867 60.625 1.00 85.56 340 LYS A CA 1
ATOM 2848 C C . LYS A 1 340 ? -0.333 13.438 62.090 1.00 85.56 340 LYS A C 1
ATOM 2850 O O . LYS A 1 340 ? 0.219 14.125 62.947 1.00 85.56 340 LYS A O 1
ATOM 2855 N N . ASN A 1 341 ? -0.940 12.285 62.370 1.00 79.69 341 ASN A N 1
ATOM 2856 C CA . ASN A 1 341 ? -1.017 11.729 63.723 1.00 79.69 341 ASN A CA 1
ATOM 2857 C C . ASN A 1 341 ? 0.377 11.470 64.312 1.00 79.69 341 ASN A C 1
ATOM 2859 O O . ASN A 1 341 ? 0.633 11.884 65.437 1.00 79.69 341 ASN A O 1
ATOM 2863 N N . PHE A 1 342 ? 1.312 10.886 63.551 1.00 77.44 342 PHE A N 1
ATOM 2864 C CA . PHE A 1 342 ? 2.699 10.712 64.007 1.00 77.44 342 PHE A CA 1
ATOM 2865 C C . PHE A 1 342 ? 3.374 12.052 64.341 1.00 77.44 342 PHE A C 1
ATOM 2867 O O . PHE A 1 342 ? 4.013 12.174 65.383 1.00 77.44 342 PHE A O 1
ATOM 2874 N N . THR A 1 343 ? 3.194 13.084 63.510 1.00 74.94 343 THR A N 1
ATOM 2875 C CA . THR A 1 343 ? 3.769 14.416 63.782 1.00 74.94 343 THR A CA 1
ATOM 2876 C C . THR A 1 343 ? 3.114 15.142 64.960 1.00 74.94 343 THR A C 1
ATOM 2878 O O . THR A 1 343 ? 3.781 15.920 65.636 1.00 74.94 343 THR A O 1
ATOM 2881 N N . GLN A 1 344 ? 1.827 14.903 65.226 1.00 69.88 344 GLN A N 1
ATOM 2882 C CA . GLN A 1 344 ? 1.124 15.476 66.377 1.00 69.88 344 GLN A CA 1
ATOM 2883 C C . GLN A 1 344 ? 1.512 14.775 67.682 1.00 69.88 344 GLN A C 1
ATOM 2885 O O . GLN A 1 344 ? 1.786 15.455 68.664 1.00 69.88 344 GLN A O 1
ATOM 2890 N N . ILE A 1 345 ? 1.628 13.443 67.676 1.00 64.88 345 ILE A N 1
ATOM 2891 C CA . ILE A 1 345 ? 2.113 12.667 68.828 1.00 64.88 345 ILE A CA 1
ATOM 2892 C C . ILE A 1 345 ? 3.561 13.054 69.165 1.00 64.88 345 ILE A C 1
ATOM 2894 O O . ILE A 1 345 ? 3.880 13.267 70.329 1.00 64.88 345 ILE A O 1
ATOM 2898 N N . GLY A 1 346 ? 4.423 13.237 68.158 1.00 60.69 346 GLY A N 1
ATOM 2899 C CA . GLY A 1 346 ? 5.800 13.700 68.368 1.00 60.69 346 GLY A CA 1
ATOM 2900 C C . GLY A 1 346 ? 5.914 15.135 68.904 1.00 60.69 346 GLY A C 1
ATOM 2901 O O . GLY A 1 346 ? 6.891 15.449 69.572 1.00 60.69 346 GLY A O 1
ATOM 2902 N N . ARG A 1 347 ? 4.920 16.000 68.652 1.00 57.22 347 ARG A N 1
ATOM 2903 C CA . ARG A 1 347 ? 4.856 17.367 69.205 1.00 57.22 347 ARG A CA 1
ATOM 2904 C C . ARG A 1 347 ? 4.251 17.444 70.607 1.00 57.22 347 ARG A C 1
ATOM 2906 O O . ARG A 1 347 ? 4.521 18.414 71.293 1.00 57.22 347 ARG A O 1
ATOM 2913 N N . ALA A 1 348 ? 3.432 16.474 71.011 1.00 58.19 348 ALA A N 1
ATOM 2914 C CA . ALA A 1 348 ? 2.813 16.430 72.340 1.00 58.19 348 ALA A CA 1
ATOM 2915 C C . ALA A 1 348 ? 3.715 15.791 73.419 1.00 58.19 348 ALA A C 1
ATOM 2917 O O . ALA A 1 348 ? 3.378 15.833 74.597 1.00 58.19 348 ALA A O 1
ATOM 2918 N N . HIS A 1 349 ? 4.833 15.178 73.013 1.00 54.22 349 HIS A N 1
ATOM 2919 C CA . HIS A 1 349 ? 5.826 14.546 73.891 1.00 54.22 349 HIS A CA 1
ATOM 2920 C C . HIS A 1 349 ? 7.080 15.404 74.155 1.00 54.22 349 HIS A C 1
ATOM 2922 O O . HIS A 1 349 ? 8.010 14.925 74.804 1.00 54.22 349 HIS A O 1
ATOM 2928 N N . VAL A 1 350 ? 7.098 16.645 73.664 1.00 48.47 350 VAL A N 1
ATOM 2929 C CA . VAL A 1 350 ? 8.066 17.701 74.011 1.00 48.47 350 VAL A CA 1
ATOM 2930 C C . VAL A 1 350 ? 7.329 18.728 74.850 1.00 48.47 350 VAL A C 1
ATOM 2932 O O . VAL A 1 350 ? 7.913 19.179 75.857 1.00 48.47 350 VAL A O 1
#

Secondary structure (DSSP, 8-state):
---EEEEEETTEEEEEETTT--EESS--GGG--SHHHHHHHHTTEEEEE-TTS-EEEEETTTTEEESS------SSS------------------------GGGG----TTT-----S-HHHHHHHHHHHHHHTT--TT--HHHHHHHHHHH-GGGGSS-S-HHHHHHHHHHHHHHHHHHHHHHHHHHHHHHHHHHHHHHHHHHHSTTSPPPTT--HHHHHHHHTT-HHHHS--S-HHHHHHHHHHHHHHHHHHHHHHHHHHHHHHHHHHHHHHHHHHHHH-S--HHHHHHHHSGGG-HHHHH-GGGGGS-HHHHHHHHHHHHHHHHHHHHHHHHHHHHHHHHHHHHHT-

Foldseek 3Di:
DQQKDWDDDDQAIWIAGNPPRDIGSAPDPSVPPDPLQVVCVVQQWDWDADPVRQIWIARPVVRDIGSDRPPDPDPDDDDDDDDDDDDDDDDDDDDDPPPDDCPVPPDPDLLVPQPLDDPPVVLLVLLLVLCVVVVPAPVDDLVNCCVPVVVPDSSVVSYPDDSPVSVVSVVVSRVVVVVVVVVVQVVLLVVLLVVLLVVLVVQLPPVPRHDALPDDPVVVCVVCVPPCSVVVRPHDPVSVVVSVNVSSVVRVVVVVVVLVVLLVVLLVVLLVVVVVVCVVPNDDDPVCCCCCPDDPNDPVNVVDPSNVSDDPVSSVVSSVVVVVVVVVVVVVVVVVVVVVVVVVVVVVVD

pLDDT: mean 72.97, std 15.29, range [26.25, 94.0]

Organism: NCBI:txid36035